Protein AF-0000000073699217 (afdb_homodimer)

Secondary structure (DSSP, 8-state):
----GGGGHHHHHHTT---------EEEEEEETT--EEE--B--S-S-EEEEEEEETT-SSEEEEEETTEE-GGGB-GGGTTTEEESSTT-GGGB--EEEPS--GGG-EEEEEEEEETTS-SS-EEEEEEEEEEE-S--------TT----------------------/----GGGGSHHHHHTTS--------EEEEEEETT--EEE--B--S-S-EEEEEEEETT-SSEEEEEETTEE-GGGB-GGGTTTEEESSTT-GGGB--EEEPS--GGG-EEEEEEEEETTS-SS-EEEEEEEEEEE-S--------------------------------

Radius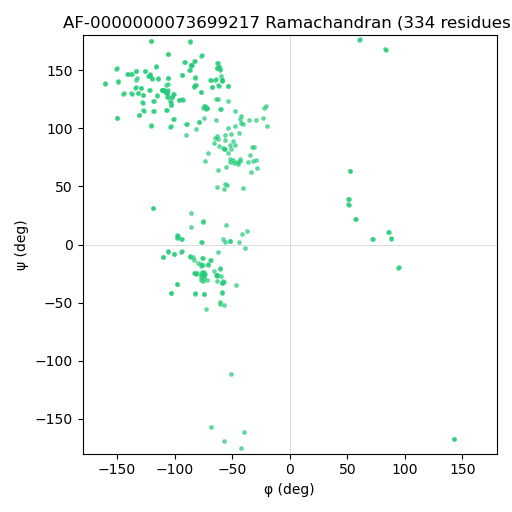 of gyration: 31.04 Å; Cα contacts (8 Å, |Δi|>4): 566; chains: 2; bounding box: 44×104×85 Å

InterPro domains:
  IPR003598 Immunoglobulin subtype 2 [SM00408] (32-120)
  IPR003599 Immunoglobulin domain subtype [SM00409] (26-135)
  IPR007110 Immunoglobulin-like domain [PS50835] (20-128)
  IPR013106 Immunoglobulin V-set domain [PF07686] (27-122)
  IPR013783 Immunoglobulin-like fold [G3DSA:2.60.40.10] (17-138)
  IPR036179 Immunoglobulin-like domain superfamily [SSF48726] (26-117)
  IPR050504 BTN/MOG-like [PTHR24100] (10-120)

pLDDT: mean 76.4, std 26.93, range [23.5, 98.75]

Foldseek 3Di:
DDDPPPPVPVVVVVVVDDPVPVPQPEAEDEEEAQAKDKAWFADQPDAAWAKKFKDFPVDPATLWIDHPRDTDPVRHDPVNVVQKDAPDPRCPNVTRMMMGGRDDQVNFGKMWMWTDGPPDDDDTDTGHIYGYHYDYPPPPPPPPPPPDDDDPPPPDDDPPDDPPPPPDD/DDDPPPPVPVVVVVVVDDPPPPPQPEAEDEEEAQAKDKAWFADQPDAAWAKKFKDFPVDPATLWIDHPRDTDPVRHDPVNVVQKDAPDPRCPNVTRMMMGGRDDQVNFGKMWMWTDGPPDDDDTDTGHIYGYHYDYPPPPPPPPPPPPPPPPPDDDDPPPDPPPPPPDD

Solvent-accessible surface area (backbone atoms only — not comparable to full-atom values): 20631 Å² total; per-residue (Å²): 137,84,84,78,68,70,67,68,60,62,63,62,60,59,69,67,55,83,72,69,65,77,70,66,56,70,44,80,45,76,42,47,47,63,39,66,45,73,50,75,34,72,48,79,84,57,69,50,81,47,32,38,38,34,34,35,79,92,46,90,46,26,58,38,41,35,46,86,92,37,73,43,68,89,52,30,34,76,90,34,65,92,32,54,48,57,74,39,87,78,35,62,88,31,31,64,20,35,32,39,48,56,35,46,75,84,65,44,43,45,35,37,34,30,43,28,31,69,81,52,69,88,58,52,41,80,63,24,37,38,35,39,44,59,41,72,70,73,68,57,74,71,76,72,69,78,69,81,88,75,84,70,78,71,75,69,80,86,78,83,80,80,84,78,81,77,79,82,127,139,82,83,77,70,71,69,69,61,64,64,63,63,62,75,68,56,82,75,72,66,78,72,66,56,70,43,78,44,77,43,48,48,63,37,66,47,74,51,74,34,71,48,78,84,55,68,49,82,46,32,38,39,34,35,36,78,94,46,91,46,28,57,38,39,34,45,86,91,37,73,42,71,89,53,28,33,74,91,33,66,92,32,54,47,56,73,39,86,80,36,62,88,30,31,64,20,35,32,40,49,55,34,44,74,84,64,42,44,46,35,37,35,30,42,27,30,69,81,52,71,88,57,52,41,80,63,25,37,36,35,40,43,59,41,74,71,73,70,57,76,70,76,74,70,75,76,65,84,67,82,68,84,72,77,83,77,82,73,80,78,78,82,78,82,77,78,82,124

Structure (mmCIF, N/CA/C/O backbone):
data_AF-0000000073699217-model_v1
#
loop_
_entity.id
_entity.type
_entity.pdbx_description
1 polymer 'V-set domain containing T-cell activation inhibitor 1 B7-like protein 4'
#
loop_
_atom_site.group_PDB
_atom_site.id
_atom_site.type_symbol
_atom_site.label_atom_id
_atom_site.label_alt_id
_atom_site.label_comp_id
_atom_site.label_asym_id
_atom_site.label_entity_id
_atom_site.label_seq_id
_atom_site.pdbx_PDB_ins_code
_atom_site.Cartn_x
_atom_site.Cartn_y
_atom_site.Cartn_z
_atom_site.occupancy
_atom_site.B_iso_or_equiv
_atom_site.auth_seq_id
_atom_site.auth_comp_id
_atom_site.auth_asym_id
_atom_site.auth_atom_id
_atom_site.pdbx_PDB_model_num
ATOM 1 N N . MET A 1 1 ? 11.078 -21.375 60.688 1 30.2 1 MET A N 1
ATOM 2 C CA . MET A 1 1 ? 10.172 -20.406 60.062 1 30.2 1 MET A CA 1
ATOM 3 C C . MET A 1 1 ? 10.82 -19.781 58.844 1 30.2 1 MET A C 1
ATOM 5 O O . MET A 1 1 ? 10.93 -18.562 58.75 1 30.2 1 MET A O 1
ATOM 9 N N . MET A 1 2 ? 11.719 -20.578 58.156 1 38.19 2 MET A N 1
ATOM 10 C CA . MET A 1 2 ? 12.547 -20.172 57.031 1 38.19 2 MET A CA 1
ATOM 11 C C . MET A 1 2 ? 11.68 -19.734 55.844 1 38.19 2 MET A 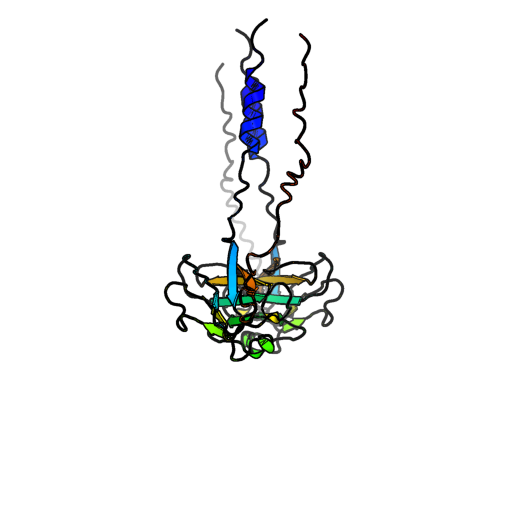C 1
ATOM 13 O O . MET A 1 2 ? 10.516 -20.125 55.75 1 38.19 2 MET A O 1
ATOM 17 N N . SER A 1 3 ? 12.281 -18.766 54.938 1 40.34 3 SER A N 1
ATOM 18 C CA . SER A 1 3 ? 12.102 -17.719 53.938 1 40.34 3 SER A CA 1
ATOM 19 C C . SER A 1 3 ? 11.656 -18.297 52.594 1 40.34 3 SER A C 1
ATOM 21 O O . SER A 1 3 ? 12.391 -19.047 51.969 1 40.34 3 SER A O 1
ATOM 23 N N . SER A 1 4 ? 10.414 -18.75 52.5 1 48.94 4 SER A N 1
ATOM 24 C CA . SER A 1 4 ? 9.719 -19.125 51.25 1 48.94 4 SER A CA 1
ATOM 25 C C . SER A 1 4 ? 9.703 -17.984 50.25 1 48.94 4 SER A C 1
ATOM 27 O O . SER A 1 4 ? 8.984 -18.031 49.25 1 48.94 4 SER A O 1
ATOM 29 N N . SER A 1 5 ? 10.359 -16.797 50.625 1 47.09 5 SER A N 1
ATOM 30 C CA . SER A 1 5 ? 10.031 -15.586 49.875 1 47.09 5 SER A CA 1
ATOM 31 C C . SER A 1 5 ? 10.719 -15.594 48.5 1 47.09 5 SER A C 1
ATOM 33 O O . SER A 1 5 ? 10.641 -14.617 47.75 1 47.09 5 SER A O 1
ATOM 35 N N . LYS A 1 6 ? 11.461 -16.672 48.156 1 47 6 LYS A N 1
ATOM 36 C CA . LYS A 1 6 ? 12.328 -16.375 47 1 47 6 LYS A CA 1
ATOM 37 C C . LYS A 1 6 ? 11.57 -16.484 45.688 1 47 6 LYS A C 1
ATOM 39 O O . LYS A 1 6 ? 12.055 -16.047 44.656 1 47 6 LYS A O 1
ATOM 44 N N . TRP A 1 7 ? 10.477 -17.297 45.625 1 48.72 7 TRP A N 1
ATOM 45 C CA . TRP A 1 7 ? 9.953 -17.641 44.312 1 48.72 7 TRP A CA 1
ATOM 46 C C . TRP A 1 7 ? 9.039 -16.547 43.781 1 48.72 7 TRP A C 1
ATOM 48 O O . TRP A 1 7 ? 8.617 -16.594 42.625 1 48.72 7 TRP A O 1
ATOM 58 N N . THR A 1 8 ? 8.617 -15.586 44.688 1 52.44 8 THR A N 1
ATOM 59 C CA . THR A 1 8 ? 7.645 -14.625 44.188 1 52.44 8 THR A CA 1
ATOM 60 C C . THR A 1 8 ? 8.328 -13.562 43.312 1 52.44 8 THR A C 1
ATOM 62 O O . THR A 1 8 ? 7.652 -12.789 42.625 1 52.44 8 THR A O 1
ATOM 65 N N . PHE A 1 9 ? 9.656 -13.398 43.375 1 54.94 9 PHE A N 1
ATOM 66 C CA . PHE A 1 9 ? 10.281 -12.258 42.719 1 54.94 9 PHE A CA 1
ATOM 67 C C . PHE A 1 9 ? 10.484 -12.531 41.25 1 54.94 9 PHE A C 1
ATOM 69 O O . PHE A 1 9 ? 10.547 -11.602 40.438 1 54.94 9 PHE A O 1
ATOM 76 N N . CYS A 1 10 ? 10.57 -13.828 40.812 1 51.69 10 CYS A N 1
ATOM 77 C CA . CYS A 1 10 ? 10.953 -14.125 39.438 1 51.69 10 CYS A CA 1
ATOM 78 C C . CYS A 1 10 ? 9.797 -13.867 38.469 1 51.69 10 CYS A C 1
ATOM 80 O O . CYS A 1 10 ? 10.016 -13.594 37.312 1 51.69 10 CYS A O 1
ATOM 82 N N . VAL A 1 11 ? 8.539 -13.93 39.031 1 52.19 11 VAL A N 1
ATOM 83 C CA . VAL A 1 11 ? 7.422 -13.812 38.125 1 52.19 11 VAL A CA 1
ATOM 84 C C . VAL A 1 11 ? 7.238 -12.352 37.719 1 52.19 11 VAL A C 1
ATOM 86 O O . VAL A 1 11 ? 6.762 -12.062 36.594 1 52.19 11 VAL A O 1
ATOM 89 N N . CYS A 1 12 ? 7.664 -11.406 38.625 1 53.75 12 CYS A N 1
ATOM 90 C CA . CYS A 1 12 ? 7.438 -10 38.312 1 53.75 12 CYS A CA 1
ATOM 91 C C . CYS A 1 12 ? 8.359 -9.555 37.188 1 53.75 12 CYS A C 1
ATOM 93 O O . CYS A 1 12 ? 8.023 -8.641 36.406 1 53.75 12 CYS A O 1
ATOM 95 N N . LEU A 1 13 ? 9.547 -10.188 37.125 1 52.53 13 LEU A N 1
ATOM 96 C CA . LEU A 1 13 ? 10.516 -9.719 36.125 1 52.53 13 LEU A CA 1
ATOM 97 C C . LEU A 1 13 ? 10.117 -10.164 34.75 1 52.53 13 LEU A C 1
ATOM 99 O O . LEU A 1 13 ? 10.406 -9.477 33.75 1 52.53 13 LEU A O 1
ATOM 103 N N . LEU A 1 14 ? 9.383 -11.242 34.656 1 50.56 14 LEU A N 1
ATOM 104 C CA . LEU A 1 14 ? 9.133 -11.75 33.312 1 50.56 14 LEU A CA 1
ATOM 105 C C . LEU A 1 14 ? 8.094 -10.891 32.594 1 50.56 14 LEU A C 1
ATOM 107 O O . LEU A 1 14 ? 8.117 -10.789 31.375 1 50.56 14 LEU A O 1
ATOM 111 N N . THR A 1 15 ? 7.141 -10.32 33.375 1 52.06 15 THR A N 1
ATOM 112 C CA . THR A 1 15 ? 6.102 -9.578 32.656 1 52.06 15 THR A CA 1
ATOM 113 C C . THR A 1 15 ? 6.629 -8.242 32.156 1 52.06 15 THR A C 1
ATOM 115 O O . THR A 1 15 ? 5.887 -7.453 31.578 1 52.06 15 THR A O 1
ATOM 118 N N . CYS A 1 16 ? 7.801 -7.84 32.781 1 51.66 16 CYS A N 1
ATOM 119 C CA . CYS A 1 16 ? 8.25 -6.559 32.25 1 51.66 16 CYS A CA 1
ATOM 120 C C . CYS A 1 16 ? 8.578 -6.664 30.781 1 51.66 16 CYS A C 1
ATOM 122 O O . CYS A 1 16 ? 9.156 -5.742 30.203 1 51.66 16 CYS A O 1
ATOM 124 N N . LEU A 1 17 ? 8.531 -7.902 30.312 1 43.91 17 LEU A N 1
ATOM 125 C CA . LEU A 1 17 ? 8.945 -8.109 28.922 1 43.91 17 LEU A CA 1
ATOM 126 C C . LEU A 1 17 ? 8.445 -6.977 28.031 1 43.91 17 LEU A C 1
ATOM 128 O O . LEU A 1 17 ? 7.531 -6.238 28.422 1 43.91 17 LEU A O 1
ATOM 132 N N . LEU A 1 18 ? 8.406 -7.234 26.578 1 43.78 18 LEU A N 1
ATOM 133 C CA . LEU A 1 18 ? 8.75 -6.695 25.266 1 43.78 18 LEU A CA 1
ATOM 134 C C . LEU A 1 18 ? 7.641 -5.781 24.75 1 43.78 18 LEU A C 1
ATOM 136 O O . LEU A 1 18 ? 6.723 -6.238 24.062 1 43.78 18 LEU A O 1
ATOM 140 N N . ASN A 1 19 ? 6.934 -5.223 25.656 1 44.69 19 ASN A N 1
ATOM 141 C CA . ASN A 1 19 ? 6.227 -4.203 24.891 1 44.69 19 ASN A CA 1
ATOM 142 C C . ASN A 1 19 ? 7.191 -3.307 24.125 1 44.69 19 ASN A C 1
ATOM 144 O O . ASN A 1 19 ? 7.645 -2.285 24.641 1 44.69 19 ASN A O 1
ATOM 148 N N . TRP A 1 20 ? 8.125 -3.84 23.359 1 43.94 20 TRP A N 1
ATOM 149 C CA . TRP A 1 20 ? 8.75 -2.945 22.391 1 43.94 20 TRP A CA 1
ATOM 150 C C . TRP A 1 20 ? 7.699 -2.098 21.672 1 43.94 20 TRP A C 1
ATOM 152 O O . TRP A 1 20 ? 7.016 -2.574 20.766 1 43.94 20 TRP A O 1
ATOM 162 N N . SER A 1 21 ? 7.105 -1.236 22.312 1 44.12 21 SER A N 1
ATOM 163 C CA . SER A 1 21 ? 6.43 -0.171 21.578 1 44.12 21 SER A CA 1
ATOM 164 C C . SER A 1 21 ? 7.352 0.449 20.531 1 44.12 21 SER A C 1
ATOM 166 O O . SER A 1 21 ? 8.344 1.089 20.875 1 44.12 21 SER A O 1
ATOM 168 N N . VAL A 1 22 ? 7.695 -0.18 19.406 1 47.12 22 VAL A N 1
ATOM 169 C CA . VAL A 1 22 ? 8.242 0.628 18.328 1 47.12 22 VAL A CA 1
ATOM 170 C C . VAL A 1 22 ? 7.637 2.029 18.375 1 47.12 22 VAL A C 1
ATOM 172 O O . VAL A 1 22 ? 6.418 2.186 18.266 1 47.12 22 VAL A O 1
ATOM 175 N N . SER A 1 23 ? 8.133 2.875 19.125 1 48.97 23 SER A N 1
ATOM 176 C CA . SER A 1 23 ? 7.812 4.293 19.25 1 48.97 23 SER A CA 1
ATOM 177 C C . SER A 1 23 ? 7.637 4.934 17.875 1 48.97 23 SER A C 1
ATOM 179 O O . SER A 1 23 ? 8.586 5.008 17.094 1 48.97 23 SER A O 1
ATOM 181 N N . GLU A 1 24 ? 6.547 4.598 17.219 1 60.06 24 GLU A N 1
ATOM 182 C CA . GLU A 1 24 ? 6.215 5.52 16.141 1 60.06 24 GLU A CA 1
ATOM 183 C C . GLU A 1 24 ? 6.449 6.969 16.562 1 60.06 24 GLU A C 1
ATOM 185 O O . GLU A 1 24 ? 6.023 7.383 17.641 1 60.06 24 GLU A O 1
ATOM 190 N N . ASP A 1 25 ? 7.582 7.617 16.078 1 72.94 25 ASP A N 1
ATOM 191 C CA . ASP A 1 25 ? 7.871 9.016 16.375 1 72.94 25 ASP A CA 1
ATOM 192 C C . ASP A 1 25 ? 6.66 9.906 16.078 1 72.94 25 ASP A C 1
ATOM 194 O O . ASP A 1 25 ? 6.324 10.125 14.914 1 72.94 25 ASP A O 1
ATOM 198 N N . HIS A 1 26 ? 5.758 10 16.922 1 87.88 26 HIS A N 1
ATOM 199 C CA . HIS A 1 26 ? 4.633 10.914 16.766 1 87.88 26 HIS A CA 1
ATOM 200 C C . HIS A 1 26 ? 5.07 12.367 16.969 1 87.88 26 HIS A C 1
ATOM 202 O O . HIS A 1 26 ? 5.707 12.695 17.969 1 87.88 26 HIS A O 1
ATOM 208 N N . GLN A 1 27 ? 4.953 13.164 15.93 1 93.75 27 GLN A N 1
ATOM 209 C CA . GLN A 1 27 ? 5.293 14.586 15.953 1 93.75 27 GLN A CA 1
ATOM 210 C C . GLN A 1 27 ? 4.039 15.453 15.961 1 93.75 27 GLN A C 1
ATOM 212 O O . GLN A 1 27 ? 3.035 15.109 15.328 1 93.75 27 GLN A O 1
ATOM 217 N N . GLN A 1 28 ? 4.062 16.484 16.766 1 96.62 28 GLN A N 1
ATOM 218 C CA . GLN A 1 28 ? 3.023 17.516 16.766 1 96.62 28 GLN A CA 1
ATOM 219 C C . GLN A 1 28 ? 3.568 18.844 16.234 1 96.62 28 GLN A C 1
ATOM 221 O O . GLN A 1 28 ? 4.625 19.297 16.672 1 96.62 28 GLN A O 1
ATOM 226 N N . ILE A 1 29 ? 2.797 19.422 15.336 1 97.75 29 ILE A N 1
ATOM 227 C CA . ILE A 1 29 ? 3.211 20.688 14.758 1 97.75 29 ILE A CA 1
ATOM 228 C C . ILE A 1 29 ? 2.049 21.688 14.789 1 97.75 29 ILE A C 1
ATOM 230 O O . ILE A 1 29 ? 0.912 21.328 14.469 1 97.75 29 ILE A O 1
ATOM 234 N N . THR A 1 30 ? 2.234 22.781 15.227 1 97.56 30 THR A N 1
ATOM 235 C CA . THR A 1 30 ? 1.283 23.891 15.133 1 97.56 30 THR A CA 1
ATOM 236 C C . THR A 1 30 ? 1.674 24.844 14.008 1 97.56 30 THR A C 1
ATOM 238 O O . THR A 1 30 ? 2.818 25.297 13.938 1 97.56 30 THR A O 1
ATOM 241 N N . VAL A 1 31 ? 0.721 25.172 13.141 1 97.56 31 VAL A N 1
ATOM 242 C CA . VAL A 1 31 ? 1.01 25.984 11.961 1 97.56 31 VAL A CA 1
ATOM 243 C C . VAL A 1 31 ? -0.042 27.078 11.82 1 97.56 31 VAL A C 1
ATOM 245 O O . VAL A 1 31 ? -1.224 26.859 12.102 1 97.56 31 VAL A O 1
ATOM 248 N N . LYS A 1 32 ? 0.405 28.234 11.414 1 97.12 32 LYS A N 1
ATOM 249 C CA . LYS A 1 32 ? -0.512 29.328 11.148 1 97.12 32 LYS A CA 1
ATOM 250 C C . LYS A 1 32 ? -1.132 29.219 9.766 1 97.12 32 LYS A C 1
ATOM 252 O O . LYS A 1 32 ? -0.454 28.844 8.805 1 97.12 32 LYS A O 1
ATOM 257 N N . THR A 1 33 ? -2.391 29.609 9.695 1 97.44 33 THR A N 1
ATOM 258 C CA . THR A 1 33 ? -3.057 29.641 8.398 1 97.44 33 THR A CA 1
ATOM 259 C C . THR A 1 33 ? -2.246 30.453 7.395 1 97.44 33 THR A C 1
ATOM 261 O O . THR A 1 33 ? -1.729 31.516 7.723 1 97.44 33 THR A O 1
ATOM 264 N N . GLY A 1 34 ? -2.152 29.891 6.176 1 97.19 34 GLY A N 1
ATOM 265 C CA . GLY A 1 34 ? -1.444 30.609 5.121 1 97.19 34 GLY A CA 1
ATOM 266 C C . GLY A 1 34 ? 0.013 30.203 5.008 1 97.19 34 GLY A C 1
ATOM 267 O O . GLY A 1 34 ? 0.654 30.453 3.984 1 97.19 34 GLY A O 1
ATOM 268 N N . ASP A 1 35 ? 0.585 29.609 6.039 1 97.88 35 ASP A N 1
ATOM 269 C CA . ASP A 1 35 ? 1.986 29.188 6.031 1 97.88 35 ASP A CA 1
ATOM 270 C C . ASP A 1 35 ? 2.164 27.844 5.332 1 97.88 35 ASP A C 1
ATOM 272 O O . ASP A 1 35 ? 1.202 27.094 5.172 1 97.88 35 ASP A O 1
ATOM 276 N N . ASP A 1 36 ? 3.381 27.609 4.875 1 98.56 36 ASP A N 1
ATOM 277 C CA . ASP A 1 36 ? 3.789 26.266 4.453 1 98.56 36 ASP A CA 1
ATOM 278 C C . ASP A 1 36 ? 4.289 25.453 5.641 1 98.56 36 ASP A C 1
ATOM 280 O O . ASP A 1 36 ? 4.766 26 6.633 1 98.56 36 ASP A O 1
ATOM 284 N N . VAL A 1 37 ? 4.18 24.188 5.516 1 98.56 37 VAL A N 1
ATOM 285 C CA . VAL A 1 37 ? 4.719 23.344 6.578 1 98.56 37 VAL A CA 1
ATOM 286 C C . VAL A 1 37 ? 5.375 22.109 5.969 1 98.56 37 VAL A C 1
ATOM 288 O O . VAL A 1 37 ? 4.918 21.594 4.945 1 98.56 37 VAL A O 1
ATOM 291 N N . THR A 1 38 ? 6.426 21.641 6.613 1 98.69 38 THR A N 1
ATOM 292 C CA . THR A 1 38 ? 7.102 20.422 6.203 1 98.69 38 THR A CA 1
ATOM 293 C C . THR A 1 38 ? 6.742 19.266 7.133 1 98.69 38 THR A C 1
ATOM 295 O O . THR A 1 38 ? 6.918 19.359 8.344 1 98.69 38 THR A O 1
ATOM 298 N N . LEU A 1 39 ? 6.227 18.219 6.559 1 98.5 39 LEU A N 1
ATOM 299 C CA . LEU A 1 39 ? 6.008 16.969 7.277 1 98.5 39 LEU A CA 1
ATOM 300 C C . LEU A 1 39 ? 7.227 16.062 7.172 1 98.5 39 LEU A C 1
ATOM 302 O O . LEU A 1 39 ? 7.422 15.391 6.148 1 98.5 39 LEU A O 1
ATOM 306 N N . GLN A 1 40 ? 7.926 16.016 8.195 1 98 40 GLN A N 1
ATOM 307 C CA . GLN A 1 40 ? 9.219 15.344 8.164 1 98 40 GLN A CA 1
ATOM 308 C C . GLN A 1 40 ? 9.055 13.828 8.203 1 98 40 GLN A C 1
ATOM 310 O O . GLN A 1 40 ? 8.328 13.297 9.047 1 98 40 GLN A O 1
ATOM 315 N N . CYS A 1 41 ? 9.734 13.172 7.312 1 98.12 41 CYS A N 1
ATOM 316 C CA . CYS A 1 41 ? 9.781 11.719 7.25 1 98.12 41 CYS A CA 1
ATOM 317 C C . CYS A 1 41 ? 11.109 11.242 6.676 1 98.12 41 CYS A C 1
ATOM 319 O O . CYS A 1 41 ? 11.383 11.438 5.492 1 98.12 41 CYS A O 1
ATOM 321 N N . LEU A 1 42 ? 11.914 10.672 7.562 1 97.25 42 LEU A N 1
ATOM 322 C CA . LEU A 1 42 ? 13.227 10.172 7.184 1 97.25 42 LEU A CA 1
ATOM 323 C C . LEU A 1 42 ? 13.328 8.672 7.422 1 97.25 42 LEU A C 1
ATOM 325 O O . LEU A 1 42 ? 13.219 8.203 8.555 1 97.25 42 LEU A O 1
ATOM 329 N N . ASP A 1 43 ? 13.484 7.918 6.336 1 97.06 43 ASP A N 1
ATOM 330 C CA . ASP A 1 43 ? 13.656 6.473 6.441 1 97.06 43 ASP A CA 1
ATOM 331 C C . ASP A 1 43 ? 15.125 6.082 6.293 1 97.06 43 ASP A C 1
ATOM 333 O O . ASP A 1 43 ? 15.617 5.922 5.176 1 97.06 43 ASP A O 1
ATOM 337 N N . HIS A 1 44 ? 15.695 5.699 7.371 1 94.06 44 HIS A N 1
ATOM 338 C CA . HIS A 1 44 ? 17.141 5.473 7.406 1 94.06 44 HIS A CA 1
ATOM 339 C C . HIS A 1 44 ? 17.469 4.012 7.133 1 94.06 44 HIS A C 1
ATOM 341 O O . HIS A 1 44 ? 18.625 3.6 7.281 1 94.06 44 HIS A O 1
ATOM 347 N N . ARG A 1 45 ? 16.547 3.131 6.816 1 94.44 45 ARG A N 1
ATOM 348 C CA . ARG A 1 45 ? 16.75 1.694 6.652 1 94.44 45 ARG A CA 1
ATOM 349 C C . ARG A 1 45 ? 17.453 1.387 5.332 1 94.44 45 ARG A C 1
ATOM 351 O O . ARG A 1 45 ? 17.516 0.228 4.918 1 94.44 45 ARG A O 1
ATOM 358 N N . GLY A 1 46 ? 18.125 2.348 4.695 1 92.62 46 GLY A N 1
ATOM 359 C CA . GLY A 1 46 ? 18.812 2.098 3.439 1 92.62 46 GLY A CA 1
ATOM 360 C C . GLY A 1 46 ? 17.891 1.65 2.326 1 92.62 46 GLY A C 1
ATOM 361 O O . GLY A 1 46 ? 16.672 1.555 2.521 1 92.62 46 GLY A O 1
ATOM 362 N N . GLY A 1 47 ? 18.5 1.454 1.019 1 94.44 47 GLY A N 1
ATOM 363 C CA . GLY A 1 47 ? 17.703 1.018 -0.122 1 94.44 47 GLY A CA 1
ATOM 364 C C . GLY A 1 47 ? 16.969 2.152 -0.807 1 94.44 47 GLY A C 1
ATOM 365 O O . GLY A 1 47 ? 16.828 3.24 -0.242 1 94.44 47 GLY A O 1
ATOM 366 N N . ASP A 1 48 ? 16.453 1.828 -1.964 1 94.06 48 ASP A N 1
ATOM 367 C CA . ASP A 1 48 ? 15.68 2.803 -2.73 1 94.06 48 ASP A CA 1
ATOM 368 C C . ASP A 1 48 ? 14.211 2.789 -2.318 1 94.06 48 ASP A C 1
ATOM 370 O O . ASP A 1 48 ? 13.688 1.753 -1.904 1 94.06 48 ASP A O 1
ATOM 374 N N . ILE A 1 49 ? 13.648 3.938 -2.467 1 95.81 49 ILE A N 1
ATOM 375 C CA . ILE A 1 49 ? 12.219 4.023 -2.193 1 95.81 49 ILE A CA 1
ATOM 376 C C . ILE A 1 49 ? 11.43 3.367 -3.328 1 95.81 49 ILE A 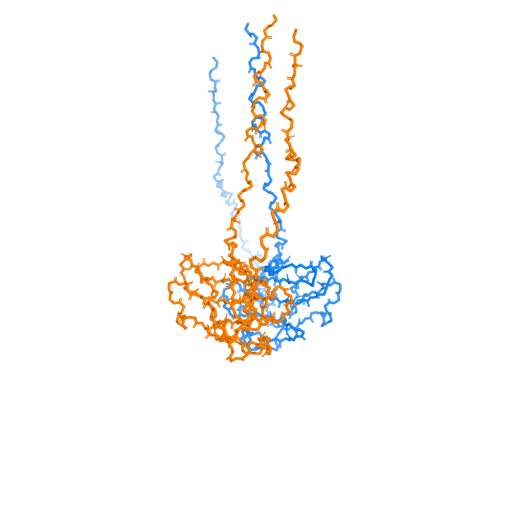C 1
ATOM 378 O O . ILE A 1 49 ? 11.523 3.791 -4.48 1 95.81 49 ILE A O 1
ATOM 382 N N . LYS A 1 50 ? 10.695 2.369 -3.018 1 93.06 50 LYS A N 1
ATOM 383 C CA . LYS A 1 50 ? 9.859 1.701 -4.012 1 93.06 50 LYS A CA 1
ATOM 384 C C . LYS A 1 50 ? 8.414 2.197 -3.939 1 93.06 50 LYS A C 1
ATOM 386 O O . LYS A 1 50 ? 7.723 2.264 -4.957 1 93.06 50 LYS A O 1
ATOM 391 N N . LEU A 1 51 ? 8.039 2.494 -2.715 1 94.88 51 LEU A N 1
ATOM 392 C CA . LEU A 1 51 ? 6.688 3 -2.473 1 94.88 51 LEU A CA 1
ATOM 393 C C . LEU A 1 51 ? 6.691 4.035 -1.354 1 94.88 51 LEU A C 1
ATOM 395 O O . LEU A 1 51 ? 7.34 3.842 -0.324 1 94.88 51 LEU A O 1
ATOM 399 N N . LEU A 1 52 ? 6.102 5.133 -1.626 1 97.19 52 LEU A N 1
ATOM 400 C CA . LEU A 1 52 ? 5.867 6.188 -0.644 1 97.19 52 LEU A CA 1
ATOM 401 C C . LEU A 1 52 ? 4.398 6.598 -0.622 1 97.19 52 LEU A C 1
ATOM 403 O O . LEU A 1 52 ? 3.832 6.953 -1.658 1 97.19 52 LEU A O 1
ATOM 407 N N . GLU A 1 53 ? 3.77 6.469 0.553 1 96.69 53 GLU A N 1
ATOM 408 C CA . GLU A 1 53 ? 2.395 6.93 0.729 1 96.69 53 GLU A CA 1
ATOM 409 C C . GLU A 1 53 ? 2.277 7.875 1.922 1 96.69 53 GLU A C 1
ATOM 411 O O . GLU A 1 53 ? 2.584 7.492 3.055 1 96.69 53 GLU A O 1
ATOM 416 N N . TRP A 1 54 ? 1.948 9.094 1.619 1 97.94 54 TRP A N 1
ATOM 417 C CA . TRP A 1 54 ? 1.475 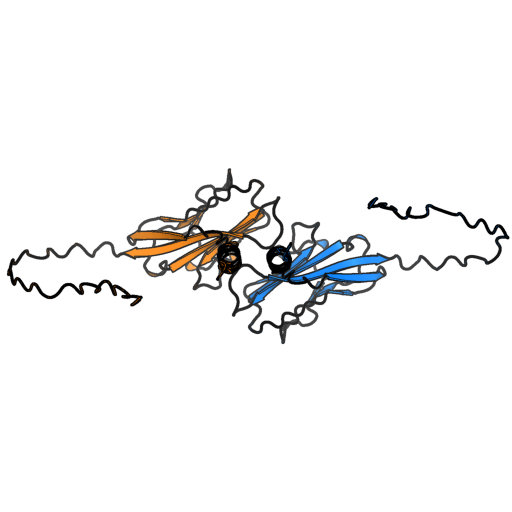10 2.66 1 97.94 54 TRP A CA 1
ATOM 418 C C . TRP A 1 54 ? -0.047 9.969 2.756 1 97.94 54 TRP A C 1
ATOM 420 O O . TRP A 1 54 ? -0.74 10.172 1.755 1 97.94 54 TRP A O 1
ATOM 430 N N . MET A 1 55 ? -0.555 9.68 3.982 1 97 55 MET A N 1
ATOM 431 C CA . MET A 1 55 ? -1.995 9.578 4.191 1 97 55 MET A CA 1
ATOM 432 C C . MET A 1 55 ? -2.449 10.5 5.316 1 97 55 MET A C 1
ATOM 434 O O . MET A 1 55 ? -1.67 10.82 6.219 1 97 55 MET A O 1
ATOM 438 N N . LYS A 1 56 ? -3.66 10.945 5.148 1 97.25 56 LYS A N 1
ATOM 439 C CA . LYS A 1 56 ? -4.352 11.633 6.238 1 97.25 56 LYS A CA 1
ATOM 440 C C . LYS A 1 56 ? -5.441 10.75 6.836 1 97.25 56 LYS A C 1
ATOM 442 O O . LYS A 1 56 ? -6.234 10.148 6.105 1 97.25 56 LYS A O 1
ATOM 447 N N . GLN A 1 57 ? -5.508 10.578 8.102 1 93.62 57 GLN A N 1
ATOM 448 C CA . GLN A 1 57 ? -6.332 9.602 8.805 1 93.62 57 GLN A CA 1
ATOM 449 C C . GLN A 1 57 ? -7.809 9.781 8.461 1 93.62 57 GLN A C 1
ATOM 451 O O . GLN A 1 57 ? -8.555 8.805 8.367 1 93.62 57 GLN A O 1
ATOM 456 N N . ASP A 1 58 ? -8.281 10.953 8.195 1 91 58 ASP A N 1
ATOM 457 C CA . ASP A 1 58 ? -9.711 11.188 8.008 1 91 58 ASP A CA 1
ATOM 458 C C . ASP A 1 58 ? -10.078 11.195 6.527 1 91 58 ASP A C 1
ATOM 460 O O . ASP A 1 58 ? -11.211 11.492 6.164 1 91 58 ASP A O 1
ATOM 464 N N . LEU A 1 59 ? -9.102 10.836 5.715 1 92.19 59 LEU A N 1
ATOM 465 C CA . LEU A 1 59 ? -9.352 10.828 4.277 1 92.19 59 LEU A CA 1
ATOM 466 C C . LEU A 1 59 ? -9.117 9.438 3.699 1 92.19 59 LEU A C 1
ATOM 468 O O . LEU A 1 59 ? -8.188 8.734 4.113 1 92.19 59 LEU A O 1
ATOM 472 N N . GLU A 1 60 ? -9.859 9.078 2.709 1 85.56 60 GLU A N 1
ATOM 473 C CA . GLU A 1 60 ? -9.688 7.809 2.006 1 85.56 60 GLU A CA 1
ATOM 474 C C . GLU A 1 60 ? -8.586 7.902 0.96 1 85.56 60 GLU A C 1
ATOM 476 O O . GLU A 1 60 ? -7.758 6.996 0.837 1 85.56 60 GLU A O 1
ATOM 481 N N . GLU A 1 61 ? -8.602 9.047 0.222 1 89.81 61 GLU A N 1
ATOM 482 C CA . GLU A 1 61 ? -7.57 9.273 -0.786 1 89.81 61 GLU A CA 1
ATOM 483 C C . GLU A 1 61 ? -6.254 9.688 -0.142 1 89.81 61 GLU A C 1
ATOM 485 O O . GLU A 1 61 ? -6.23 10.117 1.014 1 89.81 61 GLU A O 1
ATOM 490 N N . ASP A 1 62 ? -5.234 9.57 -0.891 1 94.75 62 ASP A N 1
ATOM 491 C CA . ASP A 1 62 ? -3.896 9.828 -0.363 1 94.75 62 ASP A CA 1
ATOM 492 C C . ASP A 1 62 ? -3.559 11.32 -0.444 1 94.75 62 ASP A C 1
ATOM 494 O O . ASP A 1 62 ? -4.129 12.047 -1.258 1 94.75 62 ASP A O 1
ATOM 498 N N . VAL A 1 63 ? -2.701 11.727 0.409 1 97.5 63 VAL A N 1
ATOM 499 C CA . VAL A 1 63 ? -2.096 13.055 0.342 1 97.5 63 VAL A CA 1
ATOM 500 C C . VAL A 1 63 ? -1.066 13.094 -0.786 1 97.5 63 VAL A C 1
ATOM 502 O O . VAL A 1 63 ? -1.047 14.039 -1.582 1 97.5 63 VAL A O 1
ATOM 505 N N . PHE A 1 64 ? -0.305 12.07 -0.878 1 96.75 64 PHE A N 1
ATOM 506 C CA . PHE A 1 64 ? 0.754 11.922 -1.869 1 96.75 64 PHE A CA 1
ATOM 507 C C . PHE A 1 64 ? 1.145 10.461 -2.025 1 96.75 64 PHE A C 1
ATOM 509 O O . PHE A 1 64 ? 1.235 9.727 -1.037 1 96.75 64 PHE A O 1
ATOM 516 N N . VAL A 1 65 ? 1.352 10.031 -3.252 1 95.31 65 VAL A N 1
ATOM 517 C CA . VAL A 1 65 ? 1.761 8.648 -3.49 1 95.31 65 VAL A CA 1
ATOM 518 C C . VAL A 1 65 ? 2.861 8.609 -4.547 1 95.31 65 VAL A C 1
ATOM 520 O O . VAL A 1 65 ? 2.775 9.297 -5.566 1 95.31 65 VAL A O 1
ATOM 523 N N . PHE A 1 66 ? 3.908 7.934 -4.25 1 94.81 66 PHE A N 1
ATOM 524 C CA . PHE A 1 66 ? 4.969 7.566 -5.184 1 94.81 66 PHE A CA 1
ATOM 525 C C . PHE A 1 66 ? 5.074 6.055 -5.312 1 94.81 66 PHE A C 1
ATOM 527 O O . PHE A 1 66 ? 5.238 5.352 -4.312 1 94.81 66 PHE A O 1
ATOM 534 N N . ARG A 1 67 ? 4.957 5.559 -6.531 1 89.44 67 ARG A N 1
ATOM 535 C CA . ARG A 1 67 ? 5.004 4.121 -6.781 1 89.44 67 ARG A CA 1
ATOM 536 C C . ARG A 1 67 ? 5.586 3.822 -8.156 1 89.44 67 ARG A C 1
ATOM 538 O O . ARG A 1 67 ? 5.281 4.516 -9.133 1 89.44 67 ARG A O 1
ATOM 545 N N . HIS A 1 68 ? 6.402 2.787 -8.211 1 80.5 68 HIS A N 1
ATOM 546 C CA . HIS A 1 68 ? 7.031 2.342 -9.453 1 80.5 68 HIS A CA 1
ATOM 547 C C . HIS A 1 68 ? 7.723 3.498 -10.164 1 80.5 68 HIS A C 1
ATOM 549 O O . HIS A 1 68 ? 7.586 3.654 -11.383 1 80.5 68 HIS A O 1
ATOM 555 N N . GLY A 1 69 ? 8.281 4.43 -9.43 1 81.75 69 GLY A N 1
ATOM 556 C CA . GLY A 1 69 ? 9.086 5.496 -10 1 81.75 69 GLY A CA 1
ATOM 557 C C . GLY A 1 69 ? 8.266 6.703 -10.414 1 81.75 69 GLY A C 1
ATOM 558 O O . GLY A 1 69 ? 8.797 7.648 -11.008 1 81.75 69 GLY A O 1
ATOM 559 N N . ASN A 1 70 ? 6.949 6.656 -10.094 1 86.19 70 ASN A N 1
ATOM 560 C CA . ASN A 1 70 ? 6.094 7.758 -10.523 1 86.19 70 ASN A CA 1
ATOM 561 C C . ASN A 1 70 ? 5.184 8.234 -9.391 1 86.19 70 ASN A C 1
ATOM 563 O O . ASN A 1 70 ? 4.828 7.453 -8.508 1 86.19 70 ASN A O 1
ATOM 567 N N . MET A 1 71 ? 4.934 9.539 -9.539 1 84.12 71 MET A N 1
ATOM 568 C CA . MET A 1 71 ? 3.916 10.094 -8.648 1 84.12 71 MET A CA 1
ATOM 569 C C . MET A 1 71 ? 2.516 9.852 -9.203 1 84.12 71 MET A C 1
ATOM 571 O O . MET A 1 71 ? 2.295 9.969 -10.414 1 84.12 71 MET A O 1
ATOM 575 N N . SER A 1 72 ? 1.625 9.453 -8.422 1 82.38 72 SER A N 1
ATOM 576 C CA . SER A 1 72 ? 0.266 9.164 -8.867 1 82.38 72 SER A CA 1
ATOM 577 C C . SER A 1 72 ? -0.695 10.281 -8.477 1 82.38 72 SER A C 1
ATOM 579 O O . SER A 1 72 ? -1.261 10.273 -7.383 1 82.38 72 SER A O 1
ATOM 581 N N . LYS A 1 73 ? -1.019 11.094 -9.391 1 81.44 73 LYS A N 1
ATOM 582 C CA . LYS A 1 73 ? -1.944 12.195 -9.133 1 81.44 73 LYS A CA 1
ATOM 583 C C . LYS A 1 73 ? -3.379 11.688 -9.008 1 81.44 73 LYS A C 1
ATOM 585 O O . LYS A 1 73 ? -4.184 12.266 -8.273 1 81.44 73 LYS A O 1
ATOM 590 N N . ASP A 1 74 ? -3.629 10.555 -9.648 1 82.44 74 ASP A N 1
ATOM 591 C CA . ASP A 1 74 ? -4.98 10.008 -9.688 1 82.44 74 ASP A CA 1
ATOM 592 C C . ASP A 1 74 ? -5.398 9.477 -8.32 1 82.44 74 ASP A C 1
ATOM 594 O O . ASP A 1 74 ? -6.59 9.344 -8.031 1 82.44 74 ASP A O 1
ATOM 598 N N . LEU A 1 75 ? -4.477 9.266 -7.488 1 86.56 75 LEU A N 1
ATOM 599 C CA . LEU A 1 75 ? -4.77 8.695 -6.176 1 86.56 75 LEU A CA 1
ATOM 600 C C . LEU A 1 75 ? -4.793 9.773 -5.105 1 86.56 75 LEU A C 1
ATOM 602 O O . LEU A 1 75 ? -5.207 9.523 -3.971 1 86.56 75 LEU A O 1
ATOM 606 N N . GLN A 1 76 ? -4.395 10.93 -5.488 1 92 76 GLN A N 1
ATOM 607 C CA . GLN A 1 76 ? -4.289 12.039 -4.543 1 92 76 GLN A CA 1
ATOM 608 C C . GLN A 1 76 ? -5.645 12.703 -4.316 1 92 76 GLN A C 1
ATOM 610 O O . GLN A 1 76 ? -6.406 12.906 -5.262 1 92 76 GLN A O 1
ATOM 615 N N . HIS A 1 77 ? -5.949 13.008 -3.102 1 94.44 77 HIS A N 1
ATOM 616 C CA . HIS A 1 77 ? -7.133 13.812 -2.814 1 94.44 77 HIS A CA 1
ATOM 617 C C . HIS A 1 77 ? -7.059 15.164 -3.508 1 94.44 77 HIS A C 1
ATOM 619 O O . HIS A 1 77 ? -6.012 15.82 -3.502 1 94.44 77 HIS A O 1
ATOM 625 N N . PRO A 1 78 ? -8.164 15.617 -4 1 95.06 78 PRO A N 1
ATOM 626 C CA . PRO A 1 78 ? -8.164 16.844 -4.805 1 95.06 78 PRO A CA 1
ATOM 627 C C . PRO A 1 78 ? -7.629 18.047 -4.039 1 95.06 78 PRO A C 1
ATOM 629 O O . PRO A 1 78 ? -6.988 18.922 -4.629 1 95.06 78 PRO A O 1
ATOM 632 N N . SER A 1 79 ? -7.824 18.141 -2.775 1 95.88 79 SER A N 1
ATOM 633 C CA . SER A 1 79 ? -7.438 19.312 -1.999 1 95.88 79 SER A CA 1
ATOM 634 C C . SER A 1 79 ? -5.918 19.438 -1.898 1 95.88 79 SER A C 1
ATOM 636 O O . SER A 1 79 ? -5.398 20.469 -1.502 1 95.88 79 SER A O 1
ATOM 638 N N . PHE A 1 80 ? -5.242 18.359 -2.266 1 97.38 80 PHE A N 1
ATOM 639 C CA . PHE A 1 80 ? -3.795 18.391 -2.107 1 97.38 80 PHE A CA 1
ATOM 640 C C . PHE A 1 80 ? -3.105 18.562 -3.455 1 97.38 80 PHE A C 1
ATOM 642 O O . PHE A 1 80 ? -1.885 18.734 -3.518 1 97.38 80 PHE A O 1
ATOM 649 N N . ILE A 1 81 ? -3.834 18.516 -4.504 1 94.94 81 ILE A N 1
ATOM 650 C CA . ILE A 1 81 ? -3.25 18.656 -5.832 1 94.94 81 ILE A CA 1
ATOM 651 C C . ILE A 1 81 ? -2.602 20.031 -5.977 1 94.94 81 ILE A C 1
ATOM 653 O O . ILE A 1 81 ? -3.229 21.047 -5.684 1 94.94 81 ILE A O 1
ATOM 657 N N . ASN A 1 82 ? -1.337 20.094 -6.332 1 94.81 82 ASN A N 1
ATOM 658 C CA . ASN A 1 82 ? -0.526 21.297 -6.551 1 94.81 82 ASN A CA 1
ATOM 659 C C . ASN A 1 82 ? -0.203 22 -5.238 1 94.81 82 ASN A C 1
ATOM 661 O O . ASN A 1 82 ? 0.278 23.125 -5.238 1 94.81 82 ASN A O 1
ATOM 665 N N . ARG A 1 83 ? -0.579 21.422 -4.109 1 97.94 83 ARG A N 1
ATOM 666 C CA . ARG A 1 83 ? -0.308 22.047 -2.824 1 97.94 83 ARG A CA 1
ATOM 667 C C . ARG A 1 83 ? 0.745 21.281 -2.041 1 97.94 83 ARG A C 1
ATOM 669 O O . ARG A 1 83 ? 1.217 21.734 -1 1 97.94 83 ARG A O 1
ATOM 676 N N . VAL A 1 84 ? 1.08 20.047 -2.557 1 97.94 84 VAL A N 1
ATOM 677 C CA . VAL A 1 84 ? 2.094 19.266 -1.855 1 97.94 84 VAL A CA 1
ATOM 678 C C . VAL A 1 84 ? 3.242 18.938 -2.807 1 97.94 84 VAL A C 1
ATOM 680 O O . VAL A 1 84 ? 3.029 18.75 -4.008 1 97.94 84 VAL A O 1
ATOM 683 N N . GLU A 1 85 ? 4.402 18.922 -2.277 1 97.12 85 GLU A N 1
ATOM 684 C CA . GLU A 1 85 ? 5.594 18.516 -3.02 1 97.12 85 GLU A CA 1
ATOM 685 C C . GLU A 1 85 ? 6.633 17.891 -2.094 1 97.12 85 GLU A C 1
ATOM 687 O O . GLU A 1 85 ? 6.688 18.203 -0.905 1 97.12 85 GLU A O 1
ATOM 692 N N . LEU A 1 86 ? 7.43 17.016 -2.613 1 97.81 86 LEU A N 1
ATOM 693 C CA . LEU A 1 86 ? 8.531 16.453 -1.841 1 97.81 86 LEU A CA 1
ATOM 694 C C . LEU A 1 86 ? 9.586 17.516 -1.535 1 97.81 86 LEU A C 1
ATOM 696 O O . LEU A 1 86 ? 9.945 18.312 -2.406 1 97.81 86 LEU A O 1
ATOM 700 N N . LYS A 1 87 ? 10.062 17.562 -0.318 1 98.12 87 LYS A N 1
ATOM 701 C CA . LYS A 1 87 ? 11.172 18.438 0.031 1 98.12 87 LYS A CA 1
ATOM 702 C C . LYS A 1 87 ? 12.406 18.125 -0.803 1 98.12 87 LYS A C 1
ATOM 704 O O . LYS A 1 87 ? 13.125 19.031 -1.227 1 98.12 87 LYS A O 1
ATOM 709 N N . ASP A 1 88 ? 12.633 16.812 -0.98 1 97.06 88 ASP A N 1
ATOM 710 C CA . ASP A 1 88 ? 13.695 16.312 -1.848 1 97.06 88 ASP A CA 1
ATOM 711 C C . ASP A 1 88 ? 13.133 15.438 -2.959 1 97.06 88 ASP A C 1
ATOM 713 O O . ASP A 1 88 ? 12.891 14.242 -2.748 1 97.06 88 ASP A O 1
ATOM 717 N N . PRO A 1 89 ? 13.016 15.953 -4.133 1 94.94 89 PRO A N 1
ATOM 718 C CA . PRO A 1 89 ? 12.422 15.195 -5.23 1 94.94 89 PRO A CA 1
ATOM 719 C C . PRO A 1 89 ? 13.188 13.914 -5.547 1 94.94 89 PRO A C 1
ATOM 721 O O . PRO A 1 89 ? 12.633 12.977 -6.129 1 94.94 89 PRO A O 1
ATOM 724 N N . GLU A 1 90 ? 14.445 13.828 -5.148 1 94.56 90 GLU A N 1
ATOM 725 C CA . GLU A 1 90 ? 15.25 12.648 -5.434 1 94.56 90 GLU A CA 1
ATOM 726 C C . GLU A 1 90 ? 15.203 11.656 -4.27 1 94.56 90 GLU A C 1
ATOM 728 O O . GLU A 1 90 ? 15.719 10.547 -4.375 1 94.56 90 GLU A O 1
ATOM 733 N N . MET A 1 91 ? 14.578 12.055 -3.176 1 96.62 91 MET A N 1
ATOM 734 C CA . MET A 1 91 ? 14.406 11.234 -1.981 1 96.62 91 MET A CA 1
ATOM 735 C C . MET A 1 91 ? 15.742 10.648 -1.528 1 96.62 91 MET A C 1
ATOM 737 O O . MET A 1 91 ? 15.82 9.484 -1.146 1 96.62 91 MET A O 1
ATOM 741 N N . LYS A 1 92 ? 16.734 11.453 -1.632 1 94.69 92 LYS A N 1
ATOM 742 C CA . LYS A 1 92 ? 18.078 11.016 -1.263 1 94.69 92 LYS A CA 1
ATOM 743 C C . LYS A 1 92 ? 18.156 10.711 0.23 1 94.69 92 LYS A C 1
ATOM 745 O O . LYS A 1 92 ? 17.547 11.398 1.046 1 94.69 92 LYS A O 1
ATOM 750 N N . ASP A 1 93 ? 18.891 9.68 0.53 1 93.38 93 ASP A N 1
ATOM 751 C CA . ASP A 1 93 ? 19.188 9.273 1.902 1 93.38 93 ASP A CA 1
ATOM 752 C C . ASP A 1 93 ? 17.906 9.016 2.682 1 93.38 93 ASP A C 1
ATOM 754 O O . ASP A 1 93 ? 17.844 9.25 3.891 1 93.38 93 ASP A O 1
ATOM 758 N N . GLY A 1 94 ? 16.766 8.727 1.951 1 96.44 94 GLY A N 1
ATOM 759 C CA . GLY A 1 94 ? 15.531 8.312 2.586 1 96.44 94 GLY A CA 1
ATOM 760 C C . GLY A 1 94 ? 14.68 9.477 3.043 1 96.44 94 GLY A C 1
ATOM 761 O O . GLY A 1 94 ? 13.766 9.305 3.855 1 96.44 94 GLY A O 1
ATOM 762 N N . ASP A 1 95 ? 15.078 10.727 2.598 1 97.56 95 ASP A N 1
ATOM 763 C CA . ASP A 1 95 ? 14.25 11.875 2.936 1 97.56 95 ASP A CA 1
ATOM 764 C C . ASP A 1 95 ? 13.031 11.961 2.021 1 97.56 95 ASP A C 1
ATOM 766 O O . ASP A 1 95 ? 13.141 12.383 0.868 1 97.56 95 ASP A O 1
ATOM 770 N N . VAL A 1 96 ? 11.922 11.602 2.613 1 98.19 96 VAL A N 1
ATOM 771 C CA . VAL A 1 96 ? 10.68 11.633 1.851 1 98.19 96 VAL A CA 1
ATOM 772 C C . VAL A 1 96 ? 9.695 12.609 2.498 1 98.19 96 VAL A C 1
ATOM 774 O O . VAL A 1 96 ? 8.484 12.406 2.443 1 98.19 96 VAL A O 1
ATOM 777 N N . SER A 1 97 ? 10.234 13.672 3.121 1 98.25 97 SER A N 1
ATOM 778 C CA . SER A 1 97 ? 9.438 14.734 3.73 1 98.25 97 SER A CA 1
ATOM 779 C C . SER A 1 97 ? 8.562 15.438 2.695 1 98.25 97 SER A C 1
ATOM 781 O O . SER A 1 97 ? 8.938 15.539 1.525 1 98.25 97 SER A O 1
ATOM 783 N N . LEU A 1 98 ? 7.488 15.898 3.16 1 98.5 98 LEU A N 1
ATOM 784 C CA . LEU A 1 98 ? 6.508 16.516 2.277 1 98.5 98 LEU A CA 1
ATOM 785 C C . LEU A 1 98 ? 6.234 17.969 2.695 1 98.5 98 LEU A C 1
ATOM 787 O O . LEU A 1 98 ? 6.043 18.25 3.881 1 98.5 98 LEU A O 1
ATOM 791 N N . ILE A 1 99 ? 6.25 18.828 1.747 1 98.75 99 ILE A N 1
ATOM 792 C CA . ILE A 1 99 ? 5.879 20.219 2.004 1 98.75 99 ILE A CA 1
ATOM 793 C C . ILE A 1 99 ? 4.41 20.422 1.65 1 98.75 99 ILE A C 1
ATOM 795 O O . ILE A 1 99 ? 3.986 20.141 0.526 1 98.75 99 ILE A O 1
ATOM 799 N N . LEU A 1 100 ? 3.662 20.891 2.553 1 98.75 100 LEU A N 1
ATOM 800 C CA . LEU A 1 100 ? 2.281 21.312 2.35 1 98.75 100 LEU A CA 1
ATOM 801 C C . LEU A 1 100 ? 2.184 22.828 2.291 1 98.75 100 LEU A C 1
ATOM 803 O O . LEU A 1 100 ? 2.508 23.516 3.264 1 98.75 100 LEU A O 1
ATOM 807 N N . LYS A 1 101 ? 1.716 23.297 1.206 1 98.69 101 LYS A N 1
ATOM 808 C CA . LYS A 1 101 ? 1.703 24.75 0.968 1 98.69 101 LYS A CA 1
ATOM 809 C C . LYS A 1 101 ? 0.374 25.359 1.394 1 98.69 101 LYS A C 1
ATOM 811 O O . LYS A 1 101 ? -0.672 24.719 1.307 1 98.69 101 LYS A O 1
ATOM 816 N N . ASN A 1 102 ? 0.436 26.578 1.892 1 98.12 102 ASN A N 1
ATOM 817 C CA . ASN A 1 102 ? -0.739 27.406 2.178 1 98.12 102 ASN A CA 1
ATOM 818 C C . ASN A 1 102 ? -1.745 26.656 3.045 1 98.12 102 ASN A C 1
ATOM 820 O O . ASN A 1 102 ? -2.904 26.484 2.66 1 98.12 102 ASN A O 1
ATOM 824 N N . VAL A 1 103 ? -1.309 26.359 4.191 1 98.38 103 VAL A N 1
ATOM 825 C CA . VAL A 1 103 ? -2.08 25.547 5.121 1 98.38 103 VAL A CA 1
ATOM 826 C C . VAL A 1 103 ? -3.387 26.266 5.473 1 98.38 103 VAL A C 1
ATOM 828 O O . VAL A 1 103 ? -3.4 27.469 5.699 1 98.38 103 VAL A O 1
ATOM 831 N N . THR A 1 104 ? -4.496 25.5 5.508 1 97.25 104 THR A N 1
ATOM 832 C CA . THR A 1 104 ? -5.805 25.984 5.926 1 97.25 104 THR A CA 1
ATOM 833 C C . THR A 1 104 ? -6.324 25.188 7.121 1 97.25 104 THR A C 1
ATOM 835 O O . THR A 1 104 ? -5.723 24.188 7.516 1 97.25 104 THR A O 1
ATOM 838 N N . VAL A 1 105 ? -7.434 25.562 7.668 1 96.62 105 VAL A N 1
ATOM 839 C CA . VAL A 1 105 ? -8.031 24.906 8.836 1 96.62 105 VAL A CA 1
ATOM 840 C C . VAL A 1 105 ? -8.398 23.469 8.492 1 96.62 105 VAL A C 1
ATOM 842 O O . VAL A 1 105 ? -8.367 22.594 9.359 1 96.62 105 VAL A O 1
ATOM 845 N N . ASN A 1 106 ? -8.648 23.219 7.184 1 96.56 106 ASN A N 1
ATOM 846 C CA . ASN A 1 106 ? -9.062 21.875 6.754 1 96.56 106 ASN A CA 1
ATOM 847 C C . ASN A 1 106 ? -7.879 20.906 6.73 1 96.56 106 ASN A C 1
ATOM 849 O O . ASN A 1 106 ? -8.062 19.703 6.633 1 96.56 106 ASN A O 1
ATOM 853 N N . ASP A 1 107 ? -6.73 21.469 6.859 1 98.12 107 ASP A N 1
ATOM 854 C CA . ASP A 1 107 ? -5.535 20.625 6.809 1 98.12 107 ASP A CA 1
ATOM 855 C C . ASP A 1 107 ? -5.203 20.062 8.188 1 98.12 107 ASP A C 1
ATOM 857 O O . ASP A 1 107 ? -4.328 19.203 8.32 1 98.12 107 ASP A O 1
ATOM 861 N N . ALA A 1 108 ? -5.863 20.547 9.273 1 98.12 108 ALA A N 1
ATOM 862 C CA . ALA A 1 108 ? -5.641 20 10.609 1 98.12 108 ALA A CA 1
ATOM 863 C C . ALA A 1 108 ? -5.953 18.516 10.656 1 98.12 108 ALA A C 1
ATOM 865 O O . ALA A 1 108 ? -6.898 18.047 10.016 1 98.12 108 ALA A O 1
ATOM 866 N N . GLY A 1 109 ? -5.148 17.812 11.391 1 98.12 109 GLY A N 1
ATOM 867 C CA . GLY A 1 109 ? -5.344 16.375 11.531 1 98.12 109 GLY A CA 1
ATOM 868 C C . GLY A 1 109 ? -4.043 15.602 11.578 1 98.12 109 GLY A C 1
ATOM 869 O O . GLY A 1 109 ? -2.975 16.172 11.789 1 98.12 109 GLY A O 1
ATOM 870 N N . THR A 1 110 ? -4.148 14.312 11.445 1 98.06 110 THR A N 1
ATOM 871 C CA . THR A 1 110 ? -2.992 13.43 11.578 1 98.06 110 THR A CA 1
ATOM 872 C C . THR A 1 110 ? -2.584 12.867 10.219 1 98.06 110 THR A C 1
ATOM 874 O O . THR A 1 110 ? -3.424 12.352 9.477 1 98.06 110 THR A O 1
ATOM 877 N N . TYR A 1 111 ? -1.338 12.961 9.961 1 98.31 111 TYR A N 1
ATOM 878 C CA . TYR A 1 111 ? -0.721 12.477 8.734 1 98.31 111 TYR A CA 1
ATOM 879 C C . TYR A 1 111 ? 0.24 11.328 9.016 1 98.31 111 TYR A C 1
ATOM 881 O O . TYR A 1 111 ? 0.961 11.344 10.016 1 98.31 111 TYR A O 1
ATOM 889 N N . GLU A 1 112 ? 0.249 10.359 8.078 1 98.06 112 GLU A N 1
ATOM 890 C CA . GLU A 1 112 ? 1.088 9.18 8.242 1 98.06 112 GLU A CA 1
ATOM 891 C C . GLU A 1 112 ? 1.926 8.914 6.996 1 98.06 112 GLU A C 1
ATOM 893 O O . GLU A 1 112 ? 1.43 9.031 5.875 1 98.06 112 GLU A O 1
ATOM 898 N N . CYS A 1 113 ? 3.143 8.641 7.262 1 98.31 113 CYS A N 1
ATOM 899 C CA . CYS A 1 113 ? 4.094 8.336 6.199 1 98.31 113 CYS A CA 1
ATOM 900 C C . CYS A 1 113 ? 4.426 6.848 6.172 1 98.31 113 CYS A C 1
ATOM 902 O O . CYS A 1 113 ? 5.004 6.32 7.125 1 98.31 113 CYS A O 1
ATOM 904 N N . TYR A 1 114 ? 4.051 6.156 5.059 1 97.31 114 TYR A N 1
ATOM 905 C CA . TYR A 1 114 ? 4.359 4.746 4.84 1 97.31 114 TYR A CA 1
ATOM 906 C C . TYR A 1 114 ? 5.387 4.578 3.729 1 97.31 114 TYR A C 1
ATOM 908 O O . TYR A 1 114 ? 5.23 5.141 2.641 1 97.31 114 TYR A O 1
ATOM 916 N N . VAL A 1 115 ? 6.422 3.74 4.004 1 97.5 115 VAL A N 1
ATOM 917 C CA . VAL A 1 115 ? 7.508 3.598 3.039 1 97.5 115 VAL A CA 1
ATOM 918 C C . VAL A 1 115 ? 7.836 2.119 2.85 1 97.5 115 VAL A C 1
ATOM 920 O O . VAL A 1 115 ? 7.887 1.357 3.818 1 97.5 115 VAL A O 1
ATOM 923 N N . ARG A 1 116 ? 8 1.713 1.628 1 96 116 ARG A N 1
ATOM 924 C CA . ARG A 1 116 ? 8.625 0.441 1.276 1 96 116 ARG A CA 1
ATOM 925 C C . ARG A 1 116 ? 9.93 0.661 0.516 1 96 116 ARG A C 1
ATOM 927 O O . ARG A 1 116 ? 9.969 1.419 -0.455 1 96 116 ARG A O 1
ATOM 934 N N . LYS A 1 117 ? 10.945 0.069 0.951 1 95.19 117 LYS A N 1
ATOM 935 C CA . LYS A 1 117 ? 12.258 0.176 0.32 1 95.19 117 LYS A CA 1
ATOM 936 C C . LYS A 1 117 ? 12.602 -1.097 -0.447 1 95.19 117 LYS A C 1
ATOM 938 O O . LYS A 1 117 ? 11.938 -2.123 -0.29 1 95.19 117 LYS A O 1
ATOM 943 N N . SER A 1 118 ? 13.594 -1.004 -1.308 1 93.12 118 SER A N 1
ATOM 944 C CA . SER A 1 118 ? 14.008 -2.117 -2.154 1 93.12 118 SER A CA 1
ATOM 945 C C . SER A 1 118 ? 14.539 -3.279 -1.321 1 93.12 118 SER A C 1
ATOM 947 O O . SER A 1 118 ? 14.477 -4.434 -1.749 1 93.12 118 SER A O 1
ATOM 949 N N . ASN A 1 119 ? 15.055 -3 -0.146 1 93.81 119 ASN A N 1
ATOM 950 C CA . ASN A 1 119 ? 15.625 -4.043 0.7 1 93.81 119 ASN A CA 1
ATOM 951 C C . ASN A 1 119 ? 14.633 -4.504 1.764 1 93.81 119 ASN A C 1
ATOM 953 O O . ASN A 1 119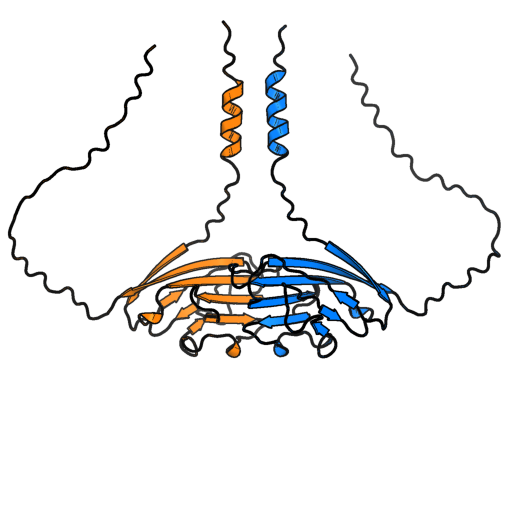 ? 15 -5.234 2.686 1 93.81 119 ASN A O 1
ATOM 957 N N . THR A 1 120 ? 13.352 -4.023 1.74 1 91.88 120 THR A N 1
ATOM 958 C CA . THR A 1 120 ? 12.312 -4.457 2.674 1 91.88 120 THR A CA 1
ATOM 959 C C . THR A 1 120 ? 11.188 -5.172 1.938 1 91.88 120 THR A C 1
ATOM 961 O O . THR A 1 120 ? 10.961 -4.934 0.75 1 91.88 120 THR A O 1
ATOM 964 N N . GLN A 1 121 ? 10.516 -6.031 2.566 1 89.62 121 GLN A N 1
ATOM 965 C CA . GLN A 1 121 ? 9.391 -6.77 1.996 1 89.62 121 GLN A CA 1
ATOM 966 C C . GLN A 1 121 ? 8.078 -6.043 2.242 1 89.62 121 GLN A C 1
ATOM 968 O O . GLN A 1 121 ? 7.953 -5.277 3.199 1 89.62 121 GLN A O 1
ATOM 973 N N . PRO A 1 122 ? 7.031 -6.316 1.4 1 92.44 122 PRO A N 1
ATOM 974 C CA . PRO A 1 122 ? 5.699 -5.781 1.688 1 92.44 122 PRO A CA 1
ATOM 975 C C . PRO A 1 122 ? 5.117 -6.32 2.992 1 92.44 122 PRO A C 1
ATOM 977 O O . PRO A 1 122 ? 5.477 -7.418 3.428 1 92.44 122 PRO A O 1
ATOM 980 N N . PRO A 1 123 ? 4.273 -5.543 3.609 1 93.44 123 PRO A N 1
ATOM 981 C CA . PRO A 1 123 ? 3.707 -4.25 3.221 1 93.44 123 PRO A CA 1
ATOM 982 C C . PRO A 1 123 ? 4.59 -3.074 3.623 1 93.44 123 PRO A C 1
ATOM 984 O O . PRO A 1 123 ? 5.641 -3.268 4.238 1 93.44 123 PRO A O 1
ATOM 987 N N . PRO A 1 124 ? 4.184 -1.774 3.174 1 96.12 124 PRO A N 1
ATOM 988 C CA . PRO A 1 124 ? 4.973 -0.619 3.607 1 96.12 124 PRO A CA 1
ATOM 989 C C . PRO A 1 124 ? 4.957 -0.426 5.121 1 96.12 124 PRO A C 1
ATOM 991 O O . PRO A 1 124 ? 4.023 -0.872 5.793 1 96.12 124 PRO A O 1
ATOM 994 N N . GLN A 1 125 ? 6.008 0.268 5.652 1 95.69 125 GLN A N 1
ATOM 995 C CA . GLN A 1 125 ? 6.133 0.506 7.086 1 95.69 125 GLN A CA 1
ATOM 996 C C . GLN A 1 125 ? 5.805 1.955 7.434 1 95.69 125 GLN A C 1
ATOM 998 O O . GLN A 1 125 ? 6.152 2.873 6.688 1 95.69 125 GLN A O 1
ATOM 1003 N N . LEU A 1 126 ? 5.176 2.119 8.57 1 96.75 126 LEU A N 1
ATOM 1004 C CA . LEU A 1 126 ? 4.938 3.455 9.102 1 96.75 126 LEU A CA 1
ATOM 1005 C C . LEU A 1 126 ? 6.234 4.078 9.609 1 96.75 126 LEU A C 1
ATOM 1007 O O . LEU A 1 126 ? 6.852 3.561 10.539 1 96.75 126 LEU A O 1
ATOM 1011 N N . ILE A 1 127 ? 6.652 5.172 9.023 1 97.44 127 ILE A N 1
ATOM 1012 C CA . ILE A 1 127 ? 7.918 5.805 9.383 1 97.44 127 ILE A CA 1
ATOM 1013 C C . ILE A 1 127 ? 7.656 7.023 10.258 1 97.44 127 ILE A C 1
ATOM 1015 O O . ILE A 1 127 ? 8.383 7.273 11.227 1 97.44 127 ILE A O 1
ATOM 1019 N N . SER A 1 128 ? 6.602 7.805 9.883 1 97.56 128 SER A N 1
ATOM 1020 C CA . SER A 1 128 ? 6.277 9 10.648 1 97.56 128 SER A CA 1
ATOM 1021 C C . SER A 1 128 ? 4.773 9.141 10.852 1 97.56 128 SER A C 1
ATOM 1023 O O . SER A 1 128 ? 3.986 8.734 9.992 1 97.56 128 SER A O 1
ATOM 1025 N N . ASN A 1 129 ? 4.395 9.656 11.93 1 97.69 129 ASN A N 1
ATOM 1026 C CA . ASN A 1 129 ? 3.053 10.016 12.359 1 97.69 129 ASN A CA 1
ATOM 1027 C C . ASN A 1 129 ? 3.008 11.445 12.906 1 97.69 129 ASN A C 1
ATOM 1029 O O . ASN A 1 129 ? 3.588 11.727 13.961 1 97.69 129 ASN A O 1
ATOM 1033 N N . ILE A 1 130 ? 2.332 12.367 12.172 1 98.38 130 ILE A N 1
ATOM 1034 C CA . ILE A 1 130 ? 2.428 13.797 12.477 1 98.38 130 ILE A CA 1
ATOM 1035 C C . ILE A 1 130 ? 1.027 14.383 12.625 1 98.38 130 ILE A C 1
ATOM 1037 O O . ILE A 1 130 ? 0.183 14.227 11.742 1 98.38 130 ILE A O 1
ATOM 1041 N N . THR A 1 131 ? 0.774 15.055 13.648 1 98.5 131 THR A N 1
ATOM 1042 C CA . THR A 1 131 ? -0.476 15.781 13.828 1 98.5 131 THR A CA 1
ATOM 1043 C C . THR A 1 131 ? -0.26 17.281 13.648 1 98.5 131 THR A C 1
ATOM 1045 O O . THR A 1 131 ? 0.597 17.875 14.305 1 98.5 131 THR A O 1
ATOM 1048 N N . ILE A 1 132 ? -1.062 17.859 12.781 1 98.31 132 ILE A N 1
ATOM 1049 C CA . ILE A 1 132 ? -1.021 19.297 12.539 1 98.31 132 ILE A CA 1
ATOM 1050 C C . ILE A 1 132 ? -2.184 19.984 13.266 1 98.31 132 ILE A C 1
ATOM 1052 O O . ILE A 1 132 ? -3.336 19.562 13.117 1 98.31 132 ILE A O 1
ATOM 1056 N N . THR A 1 133 ? -1.852 20.969 14.031 1 98.19 133 THR A N 1
ATOM 1057 C CA . THR A 1 133 ? -2.818 21.922 14.562 1 98.19 133 THR A CA 1
ATOM 1058 C C . THR A 1 133 ? -2.693 23.266 13.844 1 98.19 133 THR A C 1
ATOM 1060 O O . THR A 1 133 ? -1.587 23.781 13.656 1 98.19 133 THR A O 1
ATOM 1063 N N . VAL A 1 134 ? -3.832 23.812 13.414 1 97.94 134 VAL A N 1
ATOM 1064 C CA . VAL A 1 134 ? -3.805 25.062 12.648 1 97.94 134 VAL A CA 1
ATOM 1065 C C . VAL A 1 134 ? -4.367 26.188 13.5 1 97.94 134 VAL A C 1
ATOM 1067 O O . VAL A 1 134 ? -5.434 26.062 14.102 1 97.94 134 VAL A O 1
ATOM 1070 N N . ILE A 1 135 ? -3.623 27.281 13.484 1 95.56 135 ILE A N 1
ATOM 1071 C CA . ILE A 1 135 ? -4.078 28.453 14.227 1 95.56 135 ILE A CA 1
ATOM 1072 C C . ILE A 1 135 ? -4.277 29.625 13.273 1 95.56 135 ILE A C 1
ATOM 1074 O O . ILE A 1 135 ? -3.66 29.688 12.203 1 95.56 135 ILE A O 1
ATOM 1078 N N . ASP A 1 136 ? -5.34 30.562 13.438 1 87.5 136 ASP A N 1
ATOM 1079 C CA . ASP A 1 136 ? -5.633 31.734 12.609 1 87.5 136 ASP A CA 1
ATOM 1080 C C . ASP A 1 136 ? -4.578 32.812 12.789 1 87.5 136 ASP A C 1
ATOM 1082 O O . ASP A 1 136 ? -3.975 32.938 13.859 1 87.5 136 ASP A O 1
ATOM 1086 N N . SER A 1 137 ? -4.203 33.5 11.68 1 75.5 137 SER A N 1
ATOM 1087 C CA . SER A 1 137 ? -3.273 34.625 11.758 1 75.5 137 SER A CA 1
ATOM 1088 C C . SER A 1 137 ? -3.828 35.75 12.633 1 75.5 137 SER A C 1
ATOM 1090 O O . SER A 1 137 ? -3.066 36.469 13.25 1 75.5 137 SER A O 1
ATOM 1092 N N . GLY A 1 138 ? -5.109 36.188 12.344 1 59.09 138 GLY A N 1
ATOM 1093 C CA . GLY A 1 138 ? -5.629 37.375 13.008 1 59.09 138 GLY A CA 1
ATOM 1094 C C . GLY A 1 138 ? -5.676 37.25 14.516 1 59.09 138 GLY A C 1
ATOM 1095 O O . GLY A 1 138 ? -6.188 38.125 15.203 1 59.09 138 GLY A O 1
ATOM 1096 N N . GLY A 1 139 ? -5.793 36.156 14.977 1 47.41 139 GLY A N 1
ATOM 1097 C CA . GLY A 1 139 ? -6.074 36.375 16.391 1 47.41 139 GLY A CA 1
ATOM 1098 C C . GLY A 1 139 ? -4.996 37.188 17.094 1 47.41 139 GLY A C 1
ATOM 1099 O O . GLY A 1 139 ? -3.924 36.656 17.391 1 47.41 139 GLY A O 1
ATOM 1100 N N . GLU A 1 140 ? -4.617 38.312 16.438 1 44.56 140 GLU A N 1
ATOM 1101 C CA . GLU A 1 140 ? -3.996 39.281 17.328 1 44.56 140 GLU A CA 1
ATOM 1102 C C . GLU A 1 140 ? -4.371 39.031 18.781 1 44.56 140 GLU A C 1
ATOM 1104 O O . GLU A 1 140 ? -5.52 38.688 19.078 1 44.56 140 GLU A O 1
ATOM 1109 N N . ALA A 1 141 ? -3.385 38.781 19.547 1 43.72 141 ALA A N 1
ATOM 1110 C CA . ALA A 1 141 ? -3.543 38.906 21 1 43.72 141 ALA A CA 1
ATOM 1111 C C . ALA A 1 141 ? -4.531 40 21.328 1 43.72 141 ALA A C 1
ATOM 1113 O O . ALA A 1 141 ? -4.34 41.156 20.938 1 43.72 141 ALA A O 1
ATOM 1114 N N . GLY A 1 142 ? -5.812 40 21.172 1 39.22 142 GLY A N 1
ATOM 1115 C CA . GLY A 1 142 ? -6.512 41.062 21.922 1 39.22 142 GLY A CA 1
ATOM 1116 C C . GLY A 1 142 ? -5.691 41.625 23.062 1 39.22 142 GLY A C 1
ATOM 1117 O O . GLY A 1 142 ? -5.047 40.875 23.797 1 39.22 142 GLY A O 1
ATOM 1118 N N . ASP A 1 143 ? -5.113 42.812 22.812 1 37.19 143 ASP A N 1
ATOM 1119 C CA . ASP A 1 143 ? -4.688 43.688 23.922 1 37.19 143 ASP A CA 1
ATOM 1120 C C . ASP A 1 143 ? -5.562 43.469 25.156 1 37.19 143 ASP A C 1
ATOM 1122 O O . ASP A 1 143 ? -6.746 43.812 25.141 1 37.19 143 ASP A O 1
ATOM 1126 N N . ILE A 1 144 ? -5.492 42.312 25.734 1 37.03 144 ILE A N 1
ATOM 1127 C CA . ILE A 1 144 ? -5.984 42.344 27.109 1 37.03 144 ILE A CA 1
ATOM 1128 C C . ILE A 1 144 ? -5.613 43.656 27.766 1 37.03 144 ILE A C 1
ATOM 1130 O O . ILE A 1 144 ? -4.434 43.969 27.969 1 37.03 144 ILE A O 1
ATOM 1134 N N . SER A 1 145 ? -6.23 44.781 27.375 1 35.25 145 SER A N 1
ATOM 1135 C CA . SER A 1 145 ? -6.305 45.906 28.312 1 35.25 145 SER A CA 1
ATOM 1136 C C . SER A 1 145 ? -6.324 45.406 29.75 1 35.25 145 SER A C 1
ATOM 1138 O O . SER A 1 145 ? -7.086 44.5 30.109 1 35.25 145 SER A O 1
ATOM 1140 N N . ASP A 1 146 ? -5.207 45.594 30.469 1 35.47 146 ASP A N 1
ATOM 1141 C CA . ASP A 1 146 ? -4.871 45.438 31.875 1 35.47 146 ASP A CA 1
ATOM 1142 C C . ASP A 1 146 ? -6.023 45.906 32.781 1 35.47 146 ASP A C 1
ATOM 1144 O O . ASP A 1 146 ? -5.809 46.344 33.906 1 35.47 146 ASP A O 1
ATOM 1148 N N . GLY A 1 147 ? -7.145 46.438 32.219 1 31.77 147 GLY A N 1
ATOM 1149 C CA . GLY A 1 147 ? -7.848 47.094 33.312 1 31.77 147 GLY A CA 1
ATOM 1150 C C . GLY A 1 147 ? -8.172 46.188 34.438 1 31.77 147 GLY A C 1
ATOM 1151 O O . GLY A 1 147 ? -8.734 46.594 35.469 1 31.77 147 GLY A O 1
ATOM 1152 N N . GLY A 1 148 ? -8.844 44.969 34.188 1 29.16 148 GLY A N 1
ATOM 1153 C CA . GLY A 1 148 ? -9.711 44.531 35.25 1 29.16 148 GLY A CA 1
ATOM 1154 C C . GLY A 1 148 ? -8.953 44.281 36.562 1 29.16 148 GLY A C 1
ATOM 1155 O O . GLY A 1 148 ? -7.734 44.125 36.531 1 29.16 148 GLY A O 1
ATOM 1156 N N . ASP A 1 149 ? -9.711 44.438 37.781 1 30.22 149 ASP A N 1
ATOM 1157 C CA . ASP A 1 149 ? -9.812 44.312 39.25 1 30.22 149 ASP A CA 1
ATOM 1158 C C . ASP A 1 149 ? -9.219 43 39.75 1 30.22 149 ASP A C 1
ATOM 1160 O O . ASP A 1 149 ? -9.07 42.062 38.969 1 30.22 149 ASP A O 1
ATOM 1164 N N . LYS A 1 150 ? -9.398 42.812 41.125 1 28.08 150 LYS A N 1
ATOM 1165 C CA . LYS A 1 150 ? -8.93 42.2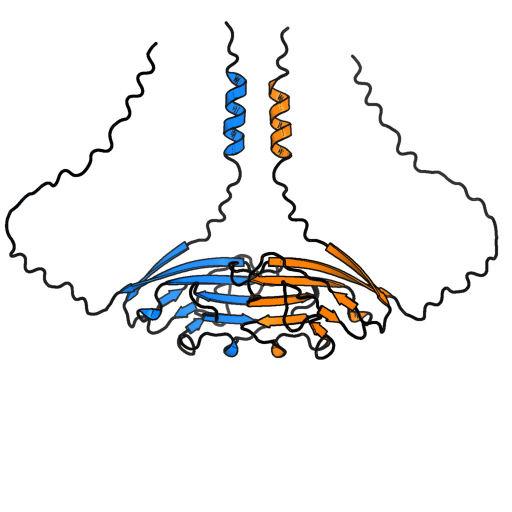81 42.406 1 28.08 150 LYS A CA 1
ATOM 1166 C C . LYS A 1 150 ? -9.055 40.781 42.469 1 28.08 150 LYS A C 1
ATOM 1168 O O . LYS A 1 150 ? -8.281 40.125 43.188 1 28.08 150 LYS A O 1
ATOM 1173 N N . ASP A 1 151 ? -10.25 40.219 42.25 1 30.19 151 ASP A N 1
ATOM 1174 C CA . ASP A 1 151 ? -10.648 39.25 43.25 1 30.19 151 ASP A CA 1
ATOM 1175 C C . ASP A 1 151 ? -9.867 37.938 43.094 1 30.19 151 ASP A C 1
ATOM 1177 O O . ASP A 1 151 ? -9.68 37.469 41.969 1 30.19 151 ASP A O 1
ATOM 1181 N N . GLY A 1 152 ? -8.953 37.656 44.031 1 29.23 152 GLY A N 1
ATOM 1182 C CA . GLY A 1 152 ? -8.07 36.562 44.438 1 29.23 152 GLY A CA 1
ATOM 1183 C C . GLY A 1 152 ? -8.719 35.188 44.375 1 29.23 152 GLY A C 1
ATOM 1184 O O . GLY A 1 152 ? -8.258 34.25 45.031 1 29.23 152 GLY A O 1
ATOM 1185 N N . ARG A 1 153 ? -9.93 35 43.812 1 23.5 153 ARG A N 1
ATOM 1186 C CA . ARG A 1 153 ? -10.508 33.781 44.375 1 23.5 153 ARG A CA 1
ATOM 1187 C C . ARG A 1 153 ? -9.664 32.562 44.031 1 23.5 153 ARG A C 1
ATOM 1189 O O . ARG A 1 153 ? -9.469 32.281 42.844 1 23.5 153 ARG A O 1
ATOM 1196 N N . LEU A 1 154 ? -8.812 32.25 44.875 1 28.16 154 LEU A N 1
ATOM 1197 C CA . LEU A 1 154 ? -8.055 31.016 45.031 1 28.16 154 LEU A CA 1
ATOM 1198 C C . LEU A 1 154 ? -8.945 29.797 44.781 1 28.16 154 LEU A C 1
ATOM 1200 O O . LEU A 1 154 ? -9.875 29.547 45.562 1 28.16 154 LEU A O 1
ATOM 1204 N N . ARG A 1 155 ? -9.727 29.703 43.719 1 24.95 155 ARG A N 1
ATOM 1205 C CA . ARG A 1 155 ? -10.523 28.484 43.875 1 24.95 155 ARG A CA 1
ATOM 1206 C C . ARG A 1 155 ? -9.641 27.266 44.125 1 24.95 155 ARG A C 1
ATOM 1208 O O . ARG A 1 155 ? -8.648 27.062 43.406 1 24.95 155 ARG A O 1
ATOM 1215 N N . LEU A 1 156 ? -9.891 26.656 45.156 1 25.38 156 LEU A N 1
ATOM 1216 C CA . LEU A 1 156 ? -9.461 25.469 45.906 1 25.38 156 LEU A CA 1
ATOM 1217 C C . LEU A 1 156 ? -9.547 24.219 45.031 1 25.38 156 LEU A C 1
ATOM 1219 O O . LEU A 1 156 ? -8.922 23.203 45.344 1 25.38 156 LEU A O 1
ATOM 1223 N N . LEU A 1 157 ? -9.633 24.078 43.781 1 23.53 157 LEU A N 1
ATOM 1224 C CA . LEU A 1 157 ? -10.281 22.781 43.625 1 23.53 157 LEU A CA 1
ATOM 1225 C C . LEU A 1 157 ? -9.484 21.688 44.312 1 23.53 157 LEU A C 1
ATOM 1227 O O . LEU A 1 157 ? -8.297 21.875 44.625 1 23.53 157 LEU A O 1
ATOM 1231 N N . VAL A 1 158 ? -9.852 20.359 44.062 1 27.28 158 VAL A N 1
ATOM 1232 C CA . VAL A 1 158 ? -10.109 19.047 44.625 1 27.28 158 VAL A CA 1
ATOM 1233 C C . VAL A 1 158 ? -8.781 18.297 44.844 1 27.28 158 VAL A C 1
ATOM 1235 O O . VAL A 1 158 ? -8.031 18.109 43.875 1 27.28 158 VAL A O 1
ATOM 1238 N N . PHE A 1 159 ? -8.227 18.266 46.125 1 28.59 159 PHE A N 1
ATOM 1239 C CA . PHE A 1 159 ? -7.16 17.562 46.844 1 28.59 159 PHE A CA 1
ATOM 1240 C C . PHE A 1 159 ? -7.277 16.062 46.656 1 28.59 159 PHE A C 1
ATOM 1242 O O . PHE A 1 159 ? -8.352 15.484 46.812 1 28.59 159 PHE A O 1
ATOM 1249 N N . MET A 1 160 ? -6.582 15.477 45.719 1 26.83 160 MET A N 1
ATOM 1250 C CA . MET A 1 160 ? -6.414 14.031 45.594 1 26.83 160 MET A CA 1
ATOM 1251 C C . MET A 1 160 ? -6.117 13.398 46.938 1 26.83 160 MET A C 1
ATOM 1253 O O . MET A 1 160 ? -5.152 13.773 47.625 1 26.83 160 MET A O 1
ATOM 1257 N N . THR A 1 161 ? -7.098 12.82 47.75 1 30.38 161 THR A N 1
ATOM 1258 C CA . THR A 1 161 ? -7.16 12.062 49 1 30.38 161 THR A CA 1
ATOM 1259 C C . THR A 1 161 ? -6.145 10.922 49 1 30.38 161 THR A C 1
ATOM 1261 O O . THR A 1 161 ? -5.953 10.258 47.969 1 30.38 161 THR A O 1
ATOM 1264 N N . LEU A 1 162 ? -5.156 11 49.906 1 30.44 162 LEU A N 1
ATOM 1265 C CA . LEU A 1 162 ? -4.117 10.109 50.406 1 30.44 162 LEU A CA 1
ATOM 1266 C C . LEU A 1 162 ? -4.719 8.82 50.938 1 30.44 162 LEU A C 1
ATOM 1268 O O . LEU A 1 162 ? -5.508 8.844 51.906 1 30.44 162 LEU A O 1
ATOM 1272 N N . VAL A 1 163 ? -5.074 7.742 50.188 1 30.17 163 VAL A N 1
ATOM 1273 C CA . VAL A 1 163 ? -5.609 6.461 50.625 1 30.17 163 VAL A CA 1
ATOM 1274 C C . VAL A 1 163 ? -4.648 5.824 51.625 1 30.17 163 VAL A C 1
ATOM 1276 O O . VAL A 1 163 ? -3.51 5.5 51.281 1 30.17 163 VAL A O 1
ATOM 1279 N N . VAL A 1 164 ? -4.746 6.066 53.031 1 34.22 164 VAL A N 1
ATOM 1280 C CA . VAL A 1 164 ? -4.109 5.539 54.219 1 34.22 164 VAL A CA 1
ATOM 1281 C C . VAL A 1 164 ? -4.414 4.051 54.375 1 34.22 164 VAL A C 1
ATOM 1283 O O . VAL A 1 164 ? -5.566 3.664 54.594 1 34.22 164 VAL A O 1
ATOM 1286 N N . VAL A 1 165 ? -4.047 3.098 53.562 1 33.38 165 VAL A N 1
ATOM 1287 C CA . VAL A 1 165 ? -4.355 1.706 53.875 1 33.38 165 VAL A CA 1
ATOM 1288 C C . VAL A 1 165 ? -3.598 1.28 55.125 1 33.38 165 VAL A C 1
ATOM 1290 O O . VAL A 1 165 ? -2.365 1.29 55.156 1 33.38 165 VAL A O 1
ATOM 1293 N N . GLY A 1 166 ? -4.102 1.463 56.438 1 31.75 166 GLY A N 1
ATOM 1294 C CA . GLY A 1 166 ? -3.729 0.98 57.75 1 31.75 166 GLY A CA 1
ATOM 1295 C C . GLY A 1 166 ? -3.59 -0.529 57.812 1 31.75 166 GLY A C 1
ATOM 1296 O O . GLY A 1 166 ? -4.566 -1.257 57.656 1 31.75 166 GLY A O 1
ATOM 1297 N N . VAL A 1 167 ? -2.629 -1.143 57.25 1 29.94 167 VAL A N 1
ATOM 1298 C CA . VAL A 1 167 ? -2.502 -2.557 57.562 1 29.94 167 VAL A CA 1
ATOM 1299 C C . VAL A 1 167 ? -2.158 -2.711 59.062 1 29.94 167 VAL A C 1
ATOM 1301 O O . VAL A 1 167 ? -1.157 -2.166 59.531 1 29.94 167 VAL A O 1
ATOM 1304 N N . VAL A 1 168 ? -3.229 -2.854 59.938 1 31.22 168 VAL A N 1
ATOM 1305 C CA . VAL A 1 168 ? -3.244 -3.311 61.312 1 31.22 168 VAL A CA 1
ATOM 1306 C C . VAL A 1 168 ? -2.424 -4.594 61.469 1 31.22 168 VAL A C 1
ATOM 1308 O O . VAL A 1 168 ? -2.688 -5.578 60.75 1 31.22 168 VAL A O 1
ATOM 1311 N N . PHE A 1 169 ? -1.148 -4.438 62.031 1 28.14 169 PHE A N 1
ATOM 1312 C CA . PHE A 1 169 ? -0.497 -5.543 62.719 1 28.14 169 PHE A CA 1
ATOM 1313 C C . PHE A 1 169 ? -1.17 -5.816 64.062 1 28.14 169 PHE A C 1
ATOM 1315 O O . PHE A 1 169 ? -1.614 -4.887 64.75 1 28.14 169 PHE A O 1
ATOM 1322 N N . MET B 1 1 ? 18.969 -31.688 53.969 1 30.86 1 MET B N 1
ATOM 1323 C CA . MET B 1 1 ? 19.344 -31.75 52.562 1 30.86 1 MET B CA 1
ATOM 1324 C C . MET B 1 1 ? 18.156 -31.438 51.656 1 30.86 1 MET B C 1
ATOM 1326 O O . MET B 1 1 ? 17.453 -32.344 51.188 1 30.86 1 MET B O 1
ATOM 1330 N N . MET B 1 2 ? 17.219 -30.531 52.156 1 39.44 2 MET B N 1
ATOM 1331 C CA . MET B 1 2 ? 15.953 -30.125 51.562 1 39.44 2 MET B CA 1
ATOM 1332 C C . MET B 1 2 ? 16.172 -29.484 50.188 1 39.44 2 MET B C 1
ATOM 1334 O O . MET B 1 2 ? 17.25 -28.938 49.938 1 39.44 2 MET B O 1
ATOM 1338 N N . SER B 1 3 ? 15.164 -29.734 49.219 1 41.03 3 SER B N 1
ATOM 1339 C CA . SER B 1 3 ? 14.797 -29.734 47.781 1 41.03 3 SER B CA 1
ATOM 1340 C C . SER B 1 3 ? 14.672 -28.297 47.281 1 41.03 3 SER B C 1
ATOM 1342 O O . SER B 1 3 ? 13.852 -27.516 47.75 1 41.03 3 SER B O 1
ATOM 1344 N N . SER B 1 4 ? 15.766 -27.609 47 1 49.12 4 SER B N 1
ATOM 1345 C CA . SER B 1 4 ? 15.891 -26.344 46.281 1 49.12 4 SER B CA 1
ATOM 1346 C C . SER B 1 4 ? 15.297 -26.422 44.875 1 49.12 4 SER B C 1
ATOM 1348 O O . SER B 1 4 ? 15.523 -25.531 44.062 1 49.12 4 SER B O 1
ATOM 1350 N N . SER B 1 5 ? 14.648 -27.609 44.5 1 47.06 5 SER B N 1
ATOM 1351 C CA . SER B 1 5 ? 14.414 -27.812 43.062 1 47.06 5 SER B CA 1
ATOM 1352 C C . SER B 1 5 ? 13.242 -26.969 42.562 1 47.06 5 SER B C 1
ATOM 1354 O O . SER B 1 5 ? 12.812 -27.094 41.438 1 47.06 5 SER B O 1
ATOM 1356 N N . LYS B 1 6 ? 12.594 -26.125 43.438 1 46.84 6 LYS B N 1
ATOM 1357 C CA . LYS B 1 6 ? 11.297 -25.688 42.938 1 46.84 6 LYS B CA 1
ATOM 1358 C C . LYS B 1 6 ? 11.453 -24.547 41.938 1 46.84 6 LYS B C 1
ATOM 1360 O O . LYS B 1 6 ? 10.5 -24.188 41.25 1 46.84 6 LYS B O 1
ATOM 1365 N N . TRP B 1 7 ? 12.578 -23.75 42 1 48.69 7 TRP B N 1
ATOM 1366 C CA . TRP B 1 7 ? 12.562 -22.484 41.25 1 48.69 7 TRP B CA 1
ATOM 1367 C C . TRP B 1 7 ? 12.938 -22.703 39.812 1 48.69 7 TRP B C 1
ATOM 1369 O O . TRP B 1 7 ? 12.898 -21.766 39 1 48.69 7 TRP B O 1
ATOM 1379 N N . THR B 1 8 ? 13.453 -23.922 39.406 1 52.12 8 THR B N 1
ATOM 1380 C CA . THR B 1 8 ? 13.938 -24.047 38.031 1 52.12 8 THR B CA 1
ATOM 1381 C C . THR B 1 8 ? 12.773 -24.25 37.062 1 52.12 8 THR B C 1
ATOM 1383 O O . THR B 1 8 ? 12.953 -24.219 35.844 1 52.12 8 THR B O 1
ATOM 1386 N N . PHE B 1 9 ? 11.539 -24.609 37.531 1 54.59 9 PHE B N 1
ATOM 1387 C CA . PHE B 1 9 ? 10.5 -25.016 36.594 1 54.59 9 PHE B CA 1
ATOM 1388 C C . PHE B 1 9 ? 9.789 -23.797 36 1 54.59 9 PHE B C 1
ATOM 1390 O O . PHE B 1 9 ? 9.156 -23.891 34.938 1 54.59 9 PHE B O 1
ATOM 1397 N N . CYS B 1 10 ? 9.789 -22.625 36.688 1 51.91 10 CYS B N 1
ATOM 1398 C CA . CYS B 1 10 ? 8.953 -21.5 36.281 1 51.91 10 CYS B CA 1
ATOM 1399 C C . CYS B 1 10 ? 9.555 -20.797 35.062 1 51.91 10 CYS B C 1
ATOM 1401 O O . CYS B 1 10 ? 8.836 -20.156 34.281 1 51.91 10 CYS B O 1
ATOM 1403 N N . VAL B 1 11 ? 10.914 -20.953 34.875 1 52.12 11 VAL B N 1
ATOM 1404 C CA . VAL B 1 11 ? 11.531 -20.172 33.812 1 52.12 11 VAL B CA 1
ATOM 1405 C C . VAL B 1 11 ? 11.219 -20.812 32.469 1 52.12 11 VAL B C 1
ATOM 1407 O O . VAL B 1 11 ? 11.164 -20.125 31.438 1 52.12 11 VAL B O 1
ATOM 1410 N N . CYS B 1 12 ? 10.969 -22.172 32.469 1 54.09 12 CYS B N 1
ATOM 1411 C CA . CYS B 1 12 ? 10.773 -22.828 31.172 1 54.09 12 CYS B CA 1
ATOM 1412 C C . CYS B 1 12 ? 9.406 -22.484 30.594 1 54.09 12 CYS B C 1
ATOM 1414 O O . CYS B 1 12 ? 9.219 -22.5 29.375 1 54.09 12 CYS B O 1
ATOM 1416 N N . LEU B 1 13 ? 8.43 -22.219 31.484 1 52.81 13 LEU B N 1
ATOM 1417 C CA . LEU B 1 13 ? 7.074 -21.984 30.984 1 52.81 13 LEU B CA 1
ATOM 1418 C C . LEU B 1 13 ? 6.949 -20.609 30.344 1 52.81 13 LEU B C 1
ATOM 1420 O O . LEU B 1 13 ? 6.105 -20.406 29.469 1 52.81 13 LEU B O 1
ATOM 1424 N N . LEU B 1 14 ? 7.809 -19.703 30.719 1 51.12 14 LEU B N 1
ATOM 1425 C CA . LEU B 1 14 ? 7.609 -18.359 30.219 1 51.12 14 LEU B CA 1
ATOM 1426 C C . LEU B 1 14 ? 8.07 -18.234 28.766 1 51.12 14 LEU B C 1
ATOM 1428 O O . LEU B 1 14 ? 7.527 -17.438 28 1 51.12 14 LEU B O 1
ATOM 1432 N N . THR B 1 15 ? 9.102 -19.031 28.375 1 53.62 15 THR B N 1
ATOM 1433 C CA . THR B 1 15 ? 9.609 -18.828 27.016 1 53.62 15 THR B CA 1
ATOM 1434 C C . THR B 1 15 ? 8.672 -19.453 26 1 53.62 15 THR B C 1
ATOM 1436 O O . THR B 1 15 ? 8.93 -19.391 24.781 1 53.62 15 THR B O 1
ATOM 1439 N N . CYS B 1 16 ? 7.801 -20.391 26.484 1 52.38 16 CYS B N 1
ATOM 1440 C CA . CYS B 1 16 ? 6.984 -21.047 25.469 1 52.38 16 CYS B CA 1
ATOM 1441 C C . CYS B 1 16 ? 6.023 -20.047 24.828 1 52.38 16 CYS B C 1
ATOM 1443 O O . CYS B 1 16 ? 5.227 -20.422 23.953 1 52.38 16 CYS B O 1
ATOM 1445 N N . LEU B 1 17 ? 5.738 -18.969 25.531 1 45.19 17 LEU B N 1
ATOM 1446 C CA . LEU B 1 17 ? 4.609 -18.141 25.109 1 45.19 17 LEU B CA 1
ATOM 1447 C C . LEU B 1 17 ? 4.711 -17.797 23.625 1 45.19 17 LEU B C 1
ATOM 1449 O O . LEU B 1 17 ? 3.762 -18.016 22.875 1 45.19 17 LEU B O 1
ATOM 1453 N N . LEU B 1 18 ? 4.988 -16.406 23.219 1 45.31 18 LEU B N 1
ATOM 1454 C CA . LEU B 1 18 ? 4.246 -15.555 22.297 1 45.31 18 LEU B CA 1
ATOM 1455 C C . LEU B 1 18 ? 4.695 -15.781 20.859 1 45.31 18 LEU B C 1
ATOM 1457 O O . LEU B 1 18 ? 5.34 -14.922 20.266 1 45.31 18 LEU B O 1
ATOM 1461 N N . ASN B 1 19 ? 5.395 -16.859 20.656 1 44.97 19 ASN B N 1
ATOM 1462 C CA . ASN B 1 19 ? 5.523 -16.922 19.203 1 44.97 19 ASN B CA 1
ATOM 1463 C C . ASN B 1 19 ? 4.164 -17.094 18.531 1 44.97 19 ASN B C 1
ATOM 1465 O O . ASN B 1 19 ? 3.732 -18.219 18.266 1 44.97 19 ASN B O 1
ATOM 1469 N N . TRP B 1 20 ? 3.139 -16.312 18.844 1 44.69 20 TRP B N 1
ATOM 1470 C CA . TRP B 1 20 ? 2.016 -16.297 17.906 1 44.69 20 TRP B CA 1
ATOM 1471 C C . TRP B 1 20 ? 2.5 -16.172 16.469 1 44.69 20 TRP B C 1
ATOM 1473 O O . TRP B 1 20 ? 2.861 -15.086 16.016 1 44.69 20 TRP B O 1
ATOM 1483 N N . SER B 1 21 ? 3.066 -17.141 15.953 1 44.28 21 SER B N 1
ATOM 1484 C CA . SER B 1 21 ? 3.186 -17.203 14.5 1 44.28 21 SER B CA 1
ATOM 1485 C C . SER B 1 21 ? 1.833 -17 13.82 1 44.28 21 SER B C 1
ATOM 1487 O O . SER B 1 21 ? 0.935 -17.828 13.953 1 44.28 21 SER B O 1
ATOM 1489 N N . VAL B 1 22 ? 1.237 -15.82 13.75 1 47.84 22 VAL B N 1
ATOM 1490 C CA . VAL B 1 22 ? 0.158 -15.648 12.781 1 47.84 22 VAL B CA 1
ATOM 1491 C C . VAL B 1 22 ? 0.432 -16.5 11.547 1 47.84 22 VAL B C 1
ATOM 1493 O O . VAL B 1 22 ? 1.455 -16.328 10.883 1 47.84 22 VAL B O 1
ATOM 1496 N N . SER B 1 23 ? 0.098 -17.703 11.57 1 49.44 23 SER B N 1
ATOM 1497 C CA . SER B 1 23 ? 0.146 -18.672 10.484 1 49.44 23 SER B CA 1
ATOM 1498 C C . SER B 1 23 ? -0.365 -18.062 9.18 1 49.44 23 SER B C 1
ATOM 1500 O O . SER B 1 23 ? -1.539 -17.703 9.07 1 49.44 23 SER B O 1
ATOM 1502 N N . GLU B 1 24 ? 0.428 -17.203 8.594 1 60.69 24 GLU B N 1
ATOM 1503 C CA . GLU B 1 24 ? 0.124 -16.969 7.188 1 60.69 24 GLU B CA 1
ATOM 1504 C C . GLU B 1 24 ? -0.206 -18.266 6.461 1 60.69 24 GLU B C 1
ATOM 1506 O O . GLU B 1 24 ? 0.517 -19.25 6.59 1 60.69 24 GLU B O 1
ATOM 1511 N N . ASP B 1 25 ? -1.542 -18.531 6.148 1 73.75 25 ASP B N 1
ATOM 1512 C CA . ASP B 1 25 ? -1.949 -19.719 5.406 1 73.75 25 ASP B CA 1
ATOM 1513 C C . ASP B 1 25 ? -1.144 -19.859 4.117 1 73.75 25 ASP B C 1
ATOM 1515 O O . ASP B 1 25 ? -1.321 -19.094 3.176 1 73.75 25 ASP B O 1
ATOM 1519 N N . HIS B 1 26 ? -0.045 -20.422 4.156 1 88 26 HIS B N 1
ATOM 1520 C CA . HIS B 1 26 ? 0.736 -20.703 2.959 1 88 26 HIS B CA 1
ATOM 1521 C C . HIS B 1 26 ? 0.146 -21.875 2.182 1 88 26 HIS B C 1
ATOM 1523 O O . HIS B 1 26 ? -0.097 -22.953 2.75 1 88 26 HIS B O 1
ATOM 1529 N N . GLN B 1 27 ? -0.286 -21.625 0.963 1 93.75 27 GLN B N 1
ATOM 1530 C CA . GLN B 1 27 ? -0.855 -22.625 0.075 1 93.75 27 GLN B CA 1
ATOM 1531 C C . GLN B 1 27 ? 0.105 -22.969 -1.063 1 93.75 27 GLN B C 1
ATOM 1533 O O . GLN B 1 27 ? 0.807 -22.094 -1.569 1 93.75 27 GLN B O 1
ATOM 1538 N N . GLN B 1 28 ? 0.222 -24.25 -1.361 1 96.69 28 GLN B N 1
ATOM 1539 C CA . GLN B 1 28 ? 0.947 -24.719 -2.539 1 96.69 28 GLN B CA 1
ATOM 1540 C C . GLN B 1 28 ? -0.006 -25.312 -3.572 1 96.69 28 GLN B C 1
ATOM 1542 O O . GLN B 1 28 ? -0.857 -26.141 -3.234 1 96.69 28 GLN B O 1
ATOM 1547 N N . ILE B 1 29 ? 0.201 -24.891 -4.805 1 97.81 29 ILE B N 1
ATOM 1548 C CA . ILE B 1 29 ? -0.651 -25.375 -5.887 1 97.81 29 ILE B CA 1
ATOM 1549 C C . ILE B 1 29 ? 0.213 -25.828 -7.059 1 97.81 29 ILE B C 1
ATOM 1551 O O . ILE B 1 29 ? 1.163 -25.141 -7.441 1 97.81 29 ILE B O 1
ATOM 1555 N N . THR B 1 30 ? 0.015 -26.906 -7.551 1 97.56 30 THR B N 1
ATOM 1556 C CA . THR B 1 30 ? 0.611 -27.375 -8.797 1 97.56 30 THR B CA 1
ATOM 1557 C C . THR B 1 30 ? -0.383 -27.266 -9.945 1 97.56 30 THR B C 1
ATOM 1559 O O . THR B 1 30 ? -1.517 -27.734 -9.852 1 97.56 30 THR B O 1
ATOM 1562 N N . VAL B 1 31 ? 0.051 -26.656 -11.055 1 97.62 31 VAL B N 1
ATOM 1563 C CA . VAL B 1 31 ? -0.846 -26.406 -12.18 1 97.62 31 VAL B CA 1
ATOM 1564 C C . VAL B 1 31 ? -0.178 -26.828 -13.484 1 97.62 31 VAL B C 1
ATOM 1566 O O . VAL B 1 31 ? 1.031 -26.656 -13.656 1 97.62 31 VAL B O 1
ATOM 1569 N N . LYS B 1 32 ? -0.963 -27.359 -14.359 1 97.19 32 LYS B N 1
ATOM 1570 C CA . LYS B 1 32 ? -0.468 -27.719 -15.688 1 97.19 32 LYS B CA 1
ATOM 1571 C C . LYS B 1 32 ? -0.455 -26.5 -16.609 1 97.19 32 LYS B C 1
ATOM 1573 O O . LYS B 1 32 ? -1.38 -25.688 -16.594 1 97.19 32 LYS B O 1
ATOM 1578 N N . THR B 1 33 ? 0.557 -26.484 -17.453 1 97.44 33 THR B N 1
ATOM 1579 C CA . THR B 1 33 ? 0.615 -25.438 -18.469 1 97.44 33 THR B CA 1
ATOM 1580 C C . THR B 1 33 ? -0.676 -25.391 -19.281 1 97.44 33 THR B C 1
ATOM 1582 O O . THR B 1 33 ? -1.207 -26.438 -19.656 1 97.44 33 THR B O 1
ATOM 1585 N N . GLY B 1 34 ? -1.148 -24.156 -19.5 1 97.25 34 GLY B N 1
ATOM 1586 C CA . GLY B 1 34 ? -2.348 -24 -20.312 1 97.25 34 GLY B CA 1
ATOM 1587 C C . GLY B 1 34 ? -3.619 -23.922 -19.484 1 97.25 34 GLY B C 1
ATOM 1588 O O . GLY B 1 34 ? -4.656 -23.469 -19.969 1 97.25 34 GLY B O 1
ATOM 1589 N N . ASP B 1 35 ? -3.594 -24.375 -18.25 1 97.88 35 ASP B N 1
ATOM 1590 C CA . ASP B 1 35 ? -4.77 -24.375 -17.375 1 97.88 35 ASP B CA 1
ATOM 1591 C C . ASP B 1 35 ? -4.957 -23.016 -16.703 1 97.88 35 ASP B C 1
ATOM 1593 O O . ASP B 1 35 ? -4.02 -22.219 -16.641 1 97.88 35 ASP B O 1
ATOM 1597 N N . ASP B 1 36 ? -6.184 -22.766 -16.281 1 98.56 36 ASP B N 1
ATOM 1598 C CA . ASP B 1 36 ? -6.465 -21.656 -15.375 1 98.56 36 ASP B CA 1
ATOM 1599 C C . ASP B 1 36 ? -6.266 -22.078 -13.922 1 98.56 36 ASP B C 1
ATOM 1601 O O . ASP B 1 36 ? -6.398 -23.25 -13.586 1 98.56 36 ASP B O 1
ATOM 1605 N N . VAL B 1 37 ? -5.973 -21.141 -13.109 1 98.56 37 VAL B N 1
ATOM 1606 C CA . VAL B 1 37 ? -5.855 -21.453 -11.695 1 98.56 37 VAL B CA 1
ATOM 1607 C C . VAL B 1 37 ? -6.453 -20.328 -10.859 1 98.56 37 VAL B C 1
ATOM 1609 O O . VAL B 1 37 ? -6.367 -19.156 -11.234 1 98.56 37 VAL B O 1
ATOM 1612 N N . THR B 1 38 ? -7.035 -20.688 -9.742 1 98.69 38 THR B N 1
ATOM 1613 C CA . THR B 1 38 ? -7.57 -19.719 -8.797 1 98.69 38 THR B CA 1
ATOM 1614 C C . THR B 1 38 ? -6.645 -19.562 -7.594 1 98.69 38 THR B C 1
ATOM 1616 O O . THR B 1 38 ? -6.32 -20.547 -6.922 1 98.69 38 THR B O 1
ATOM 1619 N N . LEU B 1 39 ? -6.211 -18.375 -7.355 1 98.5 39 LEU B N 1
ATOM 1620 C CA . LEU B 1 39 ? -5.48 -18.031 -6.141 1 98.5 39 LEU B CA 1
ATOM 1621 C C . LEU B 1 39 ? -6.434 -17.594 -5.035 1 98.5 39 LEU B C 1
ATOM 1623 O O . LEU B 1 39 ? -6.902 -16.453 -5.035 1 98.5 39 LEU B O 1
ATOM 1627 N N . GLN B 1 40 ? -6.641 -18.422 -4.148 1 98 40 GLN B N 1
ATOM 1628 C CA . GLN B 1 40 ? -7.68 -18.219 -3.146 1 98 40 GLN B CA 1
ATOM 1629 C C . GLN B 1 40 ? -7.223 -17.219 -2.088 1 98 40 GLN B C 1
ATOM 1631 O O . GLN B 1 40 ? -6.125 -17.344 -1.539 1 98 40 GLN B O 1
ATOM 1636 N N . CYS B 1 41 ? -8.07 -16.266 -1.825 1 98.12 41 CYS B N 1
ATOM 1637 C CA . CYS B 1 41 ? -7.852 -15.273 -0.776 1 98.12 41 CYS B CA 1
ATOM 1638 C C . CYS B 1 41 ? -9.18 -14.797 -0.197 1 98.12 41 CYS B C 1
ATOM 1640 O O . CYS B 1 41 ? -9.945 -14.117 -0.877 1 98.12 41 CYS B O 1
ATOM 1642 N N . LEU B 1 42 ? -9.43 -15.227 1.03 1 97.25 42 LEU B N 1
ATOM 1643 C CA . LEU B 1 42 ? -10.664 -14.875 1.729 1 97.25 42 LEU B CA 1
ATOM 1644 C C . LEU B 1 42 ? -10.359 -14.078 2.994 1 97.25 42 LEU B C 1
ATOM 1646 O O . LEU B 1 42 ? -9.711 -14.586 3.91 1 97.25 42 LEU B O 1
ATOM 1650 N N . ASP B 1 43 ? -10.789 -12.828 3.01 1 97.06 43 ASP B N 1
ATOM 1651 C CA . ASP B 1 43 ? -10.617 -11.992 4.191 1 97.06 43 ASP B CA 1
ATOM 1652 C C . ASP B 1 43 ? -11.922 -11.898 4.988 1 97.06 43 ASP B C 1
ATOM 1654 O O . ASP B 1 43 ? -12.789 -11.078 4.684 1 97.06 43 ASP B O 1
ATOM 1658 N N . HIS B 1 44 ? -11.914 -12.539 6.094 1 93.94 44 HIS B N 1
ATOM 1659 C CA . HIS B 1 44 ? -13.148 -12.688 6.855 1 93.94 44 HIS B CA 1
ATOM 1660 C C . HIS B 1 44 ? -13.281 -11.594 7.91 1 93.94 44 HIS B C 1
ATOM 1662 O O . HIS B 1 44 ? -14.18 -11.648 8.758 1 93.94 44 HIS B O 1
ATOM 1668 N N . ARG B 1 45 ? -12.406 -10.609 8.008 1 94.25 45 ARG B N 1
ATOM 1669 C CA . ARG B 1 45 ? -12.383 -9.586 9.047 1 94.25 45 ARG B CA 1
ATOM 1670 C C . ARG B 1 45 ? -13.484 -8.555 8.828 1 94.25 45 ARG B C 1
ATOM 1672 O O . ARG B 1 45 ? -13.492 -7.508 9.469 1 94.25 45 ARG B O 1
ATOM 1679 N N . GLY B 1 46 ? -14.531 -8.844 8.078 1 92.56 46 GLY B N 1
ATOM 1680 C CA . GLY B 1 46 ? -15.609 -7.902 7.852 1 92.56 46 GLY B CA 1
ATOM 1681 C C . GLY B 1 46 ? -15.148 -6.617 7.188 1 92.56 46 GLY B C 1
ATOM 1682 O O . GLY B 1 46 ? -13.969 -6.461 6.875 1 92.56 46 GLY B O 1
ATOM 1683 N N . GLY B 1 47 ? -16.188 -5.66 6.852 1 94.38 47 GLY B N 1
ATOM 1684 C CA . GLY B 1 47 ? -15.859 -4.391 6.219 1 94.38 47 GLY B CA 1
ATOM 1685 C C . GLY B 1 47 ? -15.703 -4.496 4.715 1 94.38 47 GLY B C 1
ATOM 1686 O O . GLY B 1 47 ? -15.562 -5.598 4.176 1 94.38 47 GLY B O 1
ATOM 1687 N N . ASP B 1 48 ? -15.664 -3.336 4.109 1 94.12 48 ASP B N 1
ATOM 1688 C CA . ASP B 1 48 ? -15.477 -3.273 2.662 1 94.12 48 ASP B CA 1
ATOM 1689 C C . ASP B 1 48 ? -13.992 -3.289 2.297 1 94.12 48 ASP B C 1
ATOM 1691 O O . ASP B 1 48 ? -13.156 -2.812 3.064 1 94.12 48 ASP B O 1
ATOM 1695 N N . ILE B 1 49 ? -13.773 -3.844 1.146 1 95.81 49 ILE B N 1
ATOM 1696 C CA . ILE B 1 49 ? -12.398 -3.826 0.646 1 95.81 49 ILE B CA 1
ATOM 1697 C C . ILE B 1 49 ? -12.039 -2.418 0.179 1 95.81 49 ILE B C 1
ATOM 1699 O O . ILE B 1 49 ? -12.68 -1.874 -0.725 1 95.81 49 ILE B O 1
ATOM 1703 N N . LYS B 1 50 ? -11.062 -1.827 0.777 1 93.12 50 LYS B N 1
ATOM 1704 C CA . LYS B 1 50 ? -10.594 -0.504 0.373 1 93.12 50 LYS B CA 1
ATOM 1705 C C . LYS B 1 50 ? -9.375 -0.604 -0.537 1 93.12 50 LYS B C 1
ATOM 1707 O O . LYS B 1 50 ? -9.188 0.226 -1.429 1 93.12 50 LYS B O 1
ATOM 1712 N N . LEU B 1 51 ? -8.586 -1.626 -0.24 1 94.88 51 LEU B N 1
ATOM 1713 C CA . LEU B 1 51 ? -7.387 -1.877 -1.027 1 94.88 51 LEU B CA 1
ATOM 1714 C C . LEU B 1 51 ? -7.133 -3.373 -1.169 1 94.88 51 LEU B C 1
ATOM 1716 O O . LEU B 1 51 ? -7.258 -4.125 -0.198 1 94.88 51 LEU B O 1
ATOM 1720 N N . LEU B 1 52 ? -6.922 -3.775 -2.361 1 97.19 52 LEU B N 1
ATOM 1721 C CA . LEU B 1 52 ? -6.516 -5.137 -2.686 1 97.19 52 LEU B CA 1
ATOM 1722 C C . LEU B 1 52 ? -5.273 -5.137 -3.57 1 97.19 52 LEU B C 1
ATOM 1724 O O . LEU B 1 52 ? -5.262 -4.504 -4.629 1 97.19 52 LEU B O 1
ATOM 1728 N N . GLU B 1 53 ? -4.215 -5.801 -3.096 1 96.69 53 GLU B N 1
ATOM 1729 C CA . GLU B 1 53 ? -3.006 -5.969 -3.896 1 96.69 53 GLU B CA 1
ATOM 1730 C C . GLU B 1 53 ? -2.596 -7.438 -3.977 1 96.69 53 GLU B C 1
ATOM 1732 O O . GLU B 1 53 ? -2.328 -8.07 -2.953 1 96.69 53 GLU B O 1
ATOM 1737 N N . TRP B 1 54 ? -2.65 -7.945 -5.164 1 97.94 54 TRP B N 1
ATOM 1738 C CA . TRP B 1 54 ? -1.978 -9.211 -5.445 1 97.94 54 TRP B CA 1
ATOM 1739 C C . TRP B 1 54 ? -0.577 -8.969 -6 1 97.94 54 TRP B C 1
ATOM 1741 O O . TRP B 1 54 ? -0.405 -8.242 -6.98 1 97.94 54 TRP B O 1
ATOM 1751 N N . MET B 1 55 ? 0.429 -9.578 -5.324 1 97 55 MET B N 1
ATOM 1752 C CA . MET B 1 55 ? 1.821 -9.383 -5.723 1 97 55 MET B CA 1
ATOM 1753 C C . MET B 1 55 ? 2.508 -10.727 -5.965 1 97 55 MET B C 1
ATOM 1755 O O . MET B 1 55 ? 2.123 -11.734 -5.383 1 97 55 MET B O 1
ATOM 1759 N N . LYS B 1 56 ? 3.434 -10.664 -6.879 1 97.25 56 LYS B N 1
ATOM 1760 C CA . LYS B 1 56 ? 4.367 -11.773 -7.062 1 97.25 56 LYS B CA 1
ATOM 1761 C C . LYS B 1 56 ? 5.754 -11.422 -6.535 1 97.25 56 LYS B C 1
ATOM 1763 O O . LYS B 1 56 ? 6.277 -10.344 -6.828 1 97.25 56 LYS B O 1
ATOM 1768 N N . GLN B 1 57 ? 6.355 -12.219 -5.738 1 93.69 57 GLN B N 1
ATOM 1769 C CA . GLN B 1 57 ? 7.566 -11.922 -4.98 1 93.69 57 GLN B CA 1
ATOM 1770 C C . GLN B 1 57 ? 8.711 -11.516 -5.906 1 93.69 57 GLN B C 1
ATOM 1772 O O . GLN B 1 57 ? 9.523 -10.656 -5.555 1 93.69 57 GLN B O 1
ATOM 1777 N N . ASP B 1 58 ? 8.797 -11.992 -7.094 1 90.88 58 ASP B N 1
ATOM 1778 C CA . ASP B 1 58 ? 9.945 -11.734 -7.953 1 90.88 58 ASP B CA 1
ATOM 1779 C C . ASP B 1 58 ? 9.664 -10.594 -8.93 1 90.88 58 ASP B C 1
ATOM 1781 O O . ASP B 1 58 ? 10.469 -10.312 -9.812 1 90.88 58 ASP B O 1
ATOM 1785 N N . LEU B 1 59 ? 8.531 -9.953 -8.719 1 92.19 59 LEU B N 1
ATOM 1786 C CA . LEU B 1 59 ? 8.164 -8.844 -9.602 1 92.19 59 LEU B CA 1
ATOM 1787 C C . LEU B 1 59 ? 7.988 -7.559 -8.805 1 92.19 59 LEU B C 1
ATOM 1789 O O . LEU B 1 59 ? 7.461 -7.578 -7.691 1 92.19 59 LEU B O 1
ATOM 1793 N N . GLU B 1 60 ? 8.328 -6.457 -9.391 1 85.5 60 GLU B N 1
ATOM 1794 C CA . GLU B 1 60 ? 8.125 -5.148 -8.773 1 85.5 60 GLU B CA 1
ATOM 1795 C C . GLU B 1 60 ? 6.695 -4.66 -8.969 1 85.5 60 GLU B C 1
ATOM 1797 O O . GLU B 1 60 ? 6.082 -4.133 -8.039 1 85.5 60 GLU B O 1
ATOM 1802 N N . GLU B 1 61 ? 6.199 -4.883 -10.219 1 89.75 61 GLU B N 1
ATOM 1803 C CA . GLU B 1 61 ? 4.824 -4.492 -10.508 1 89.75 61 GLU B CA 1
ATOM 1804 C C . GLU B 1 61 ? 3.828 -5.488 -9.93 1 89.75 61 GLU B C 1
ATOM 1806 O O . GLU B 1 61 ? 4.195 -6.621 -9.602 1 89.75 61 GLU B O 1
ATOM 1811 N N . ASP B 1 62 ? 2.631 -5.055 -9.828 1 94.69 62 ASP B N 1
ATOM 1812 C CA . ASP B 1 62 ? 1.604 -5.871 -9.188 1 94.69 62 ASP B CA 1
ATOM 1813 C C . ASP B 1 62 ? 0.981 -6.848 -10.18 1 94.69 62 ASP B C 1
ATOM 1815 O O . ASP B 1 62 ? 1.018 -6.621 -11.391 1 94.69 62 ASP B O 1
ATOM 1819 N N . VAL B 1 63 ? 0.484 -7.906 -9.656 1 97.44 63 VAL B N 1
ATOM 1820 C CA . VAL B 1 63 ? -0.339 -8.844 -10.414 1 97.44 63 VAL B CA 1
ATOM 1821 C C . VAL B 1 63 ? -1.728 -8.25 -10.641 1 97.44 63 VAL B C 1
ATOM 1823 O O . VAL B 1 63 ? -2.256 -8.289 -11.75 1 97.44 63 VAL B O 1
ATOM 1826 N N . PHE B 1 64 ? -2.244 -7.656 -9.633 1 96.75 64 PHE B N 1
ATOM 1827 C CA . PHE B 1 64 ? -3.564 -7.035 -9.633 1 96.75 64 PHE B CA 1
ATOM 1828 C C . PHE B 1 64 ? -3.691 -6.035 -8.492 1 96.75 64 PHE B C 1
ATOM 1830 O O . PHE B 1 64 ? -3.225 -6.285 -7.383 1 96.75 64 PHE B O 1
ATOM 1837 N N . VAL B 1 65 ? -4.309 -4.906 -8.773 1 95.31 65 VAL B N 1
ATOM 1838 C CA . VAL B 1 65 ? -4.5 -3.904 -7.73 1 95.31 65 VAL B CA 1
ATOM 1839 C C . VAL B 1 65 ? -5.906 -3.322 -7.828 1 95.31 65 VAL B C 1
ATOM 1841 O O . VAL B 1 65 ? -6.383 -3.014 -8.922 1 95.31 65 VAL B O 1
ATOM 1844 N N . PHE B 1 66 ? -6.582 -3.281 -6.746 1 94.75 66 PHE B N 1
ATOM 1845 C CA . PHE B 1 66 ? -7.836 -2.564 -6.559 1 94.75 66 PHE B CA 1
ATOM 1846 C C . PHE B 1 66 ? -7.691 -1.494 -5.484 1 94.75 66 PHE B C 1
ATOM 1848 O O . PHE B 1 66 ? -7.297 -1.789 -4.352 1 94.75 66 PHE B O 1
ATOM 1855 N N . ARG B 1 67 ? -7.984 -0.264 -5.836 1 89.44 67 ARG B N 1
ATOM 1856 C CA . ARG B 1 67 ? -7.848 0.856 -4.91 1 89.44 67 ARG B CA 1
ATOM 1857 C C . ARG B 1 67 ? -8.875 1.943 -5.211 1 89.44 67 ARG B C 1
ATOM 1859 O O . ARG B 1 67 ? -9.133 2.254 -6.379 1 89.44 67 ARG B O 1
ATOM 1866 N N . HIS B 1 68 ? -9.414 2.512 -4.16 1 80.38 68 HIS B N 1
ATOM 1867 C CA . HIS B 1 68 ? -10.398 3.586 -4.258 1 80.38 68 HIS B CA 1
ATOM 1868 C C . HIS B 1 68 ? -11.531 3.209 -5.207 1 80.38 68 HIS B C 1
ATOM 1870 O O . HIS B 1 68 ? -11.93 4.012 -6.051 1 80.38 68 HIS B O 1
ATOM 1876 N N . GLY B 1 69 ? -11.914 1.953 -5.246 1 81.88 69 GLY B N 1
ATOM 1877 C CA . GLY B 1 69 ? -13.07 1.515 -6.004 1 81.88 69 GLY B CA 1
ATOM 1878 C C . GLY B 1 69 ? -12.75 1.176 -7.449 1 81.88 69 GLY B C 1
ATOM 1879 O O . GLY B 1 69 ? -13.648 0.884 -8.242 1 81.88 69 GLY B O 1
ATOM 1880 N N . ASN B 1 70 ? -11.438 1.23 -7.773 1 86.12 70 ASN B N 1
ATOM 1881 C CA . ASN B 1 70 ? -11.055 0.985 -9.164 1 86.12 70 ASN B CA 1
ATOM 1882 C C . ASN B 1 70 ? -9.883 0.017 -9.258 1 86.12 70 ASN B C 1
ATOM 1884 O O . ASN B 1 70 ? -9.047 -0.047 -8.352 1 86.12 70 ASN B O 1
ATOM 1888 N N . MET B 1 71 ? -9.961 -0.7 -10.398 1 84.12 71 MET B N 1
ATOM 1889 C CA . MET B 1 71 ? -8.797 -1.513 -10.734 1 84.12 71 MET B CA 1
ATOM 1890 C C . MET B 1 71 ? -7.734 -0.675 -11.43 1 84.12 71 MET B C 1
ATOM 1892 O O . MET B 1 71 ? -8.055 0.168 -12.273 1 84.12 71 M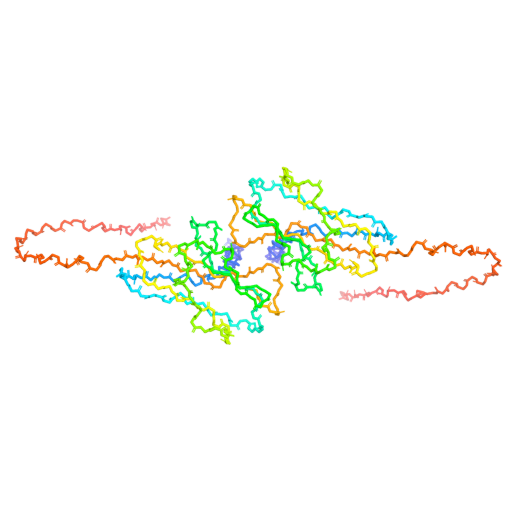ET B O 1
ATOM 1896 N N . SER B 1 72 ? -6.551 -0.823 -11.078 1 82.38 72 SER B N 1
ATOM 1897 C CA . SER B 1 72 ? -5.465 -0.042 -11.664 1 82.38 72 SER B CA 1
ATOM 1898 C C . SER B 1 72 ? -4.66 -0.873 -12.656 1 82.38 72 SER B C 1
ATOM 1900 O O . SER B 1 72 ? -3.695 -1.544 -12.281 1 82.38 72 SER B O 1
ATOM 1902 N N . LYS B 1 73 ? -4.902 -0.696 -13.891 1 81.31 73 LYS B N 1
ATOM 1903 C CA . LYS B 1 73 ? -4.184 -1.429 -14.93 1 81.31 73 LYS B CA 1
ATOM 1904 C C . LYS B 1 73 ? -2.758 -0.905 -15.086 1 81.31 73 LYS B C 1
ATOM 1906 O O . LYS B 1 73 ? -1.846 -1.662 -15.422 1 81.31 73 LYS B O 1
ATOM 1911 N N . ASP B 1 74 ? -2.582 0.365 -14.711 1 82.38 74 ASP B N 1
ATOM 1912 C CA . ASP B 1 74 ? -1.286 1.014 -14.891 1 82.38 74 ASP B CA 1
ATOM 1913 C C . ASP B 1 74 ? -0.252 0.452 -13.914 1 82.38 74 ASP B C 1
ATOM 1915 O O . ASP B 1 74 ? 0.953 0.549 -14.156 1 82.38 74 ASP B O 1
ATOM 1919 N N . LEU B 1 75 ? -0.694 -0.19 -12.93 1 86.56 75 LEU B N 1
ATOM 1920 C CA . LEU B 1 75 ? 0.213 -0.709 -11.914 1 86.56 75 LEU B CA 1
ATOM 1921 C C . LEU B 1 75 ? 0.468 -2.197 -12.125 1 86.56 75 LEU B C 1
ATOM 1923 O O . LEU B 1 75 ? 1.354 -2.775 -11.484 1 86.56 75 LEU B O 1
ATOM 1927 N N . GLN B 1 76 ? -0.26 -2.766 -13.016 1 92 76 GLN B N 1
ATOM 1928 C CA . GLN B 1 76 ? -0.177 -4.203 -13.25 1 92 76 GLN B CA 1
ATOM 1929 C C . GLN B 1 76 ? 0.997 -4.543 -14.164 1 92 76 GLN B C 1
ATOM 1931 O O . GLN B 1 76 ? 1.247 -3.844 -15.148 1 92 76 GLN B O 1
ATOM 1936 N N . HIS B 1 77 ? 1.708 -5.574 -13.844 1 94.38 77 HIS B N 1
ATOM 1937 C CA . HIS B 1 77 ? 2.727 -6.082 -14.75 1 94.38 77 HIS B CA 1
ATOM 1938 C C . HIS B 1 77 ? 2.115 -6.48 -16.094 1 94.38 77 HIS B C 1
ATOM 1940 O O . HIS B 1 77 ? 1.057 -7.109 -16.141 1 94.38 77 HIS B O 1
ATOM 1946 N N . PRO B 1 78 ? 2.812 -6.199 -17.141 1 94.94 78 PRO B N 1
ATOM 1947 C CA . PRO B 1 78 ? 2.244 -6.414 -18.484 1 94.94 78 PRO B CA 1
ATOM 1948 C C . PRO B 1 78 ? 1.848 -7.871 -18.719 1 94.94 78 PRO B C 1
ATOM 1950 O O . PRO B 1 78 ? 0.864 -8.141 -19.422 1 94.94 78 PRO B O 1
ATOM 1953 N N . SER B 1 79 ? 2.529 -8.82 -18.172 1 95.81 79 SER B N 1
ATOM 1954 C CA . SER B 1 79 ? 2.271 -10.227 -18.438 1 95.81 79 SER B CA 1
ATOM 1955 C C . SER B 1 79 ? 0.937 -10.672 -17.859 1 95.81 79 SER B C 1
ATOM 1957 O O . SER B 1 79 ? 0.431 -11.742 -18.188 1 95.81 79 SER B O 1
ATOM 1959 N N . PHE B 1 80 ? 0.382 -9.828 -17 1 97.31 80 PHE B N 1
ATOM 1960 C CA . PHE B 1 80 ? -0.851 -10.242 -16.344 1 97.31 80 PHE B CA 1
ATOM 1961 C C . PHE B 1 80 ? -2.051 -9.508 -16.922 1 97.31 80 PHE B C 1
ATOM 1963 O O . PHE B 1 80 ? -3.195 -9.805 -16.578 1 97.31 80 PHE B O 1
ATOM 1970 N N . ILE B 1 81 ? -1.826 -8.578 -17.781 1 94.88 81 ILE B N 1
ATOM 1971 C CA . ILE B 1 81 ? -2.916 -7.805 -18.359 1 94.88 81 ILE B CA 1
ATOM 1972 C C . ILE B 1 81 ? -3.816 -8.727 -19.188 1 94.88 81 ILE B C 1
ATOM 1974 O O . ILE B 1 81 ? -3.334 -9.492 -20.016 1 94.88 81 ILE B O 1
ATOM 1978 N N . ASN B 1 82 ? -5.105 -8.758 -18.906 1 94.69 82 ASN B N 1
ATOM 1979 C CA . ASN B 1 82 ? -6.148 -9.539 -19.562 1 94.69 82 ASN B CA 1
ATOM 1980 C C . ASN B 1 82 ? -6.035 -11.023 -19.219 1 94.69 82 ASN B C 1
ATOM 1982 O O . ASN B 1 82 ? -6.688 -11.859 -19.844 1 94.69 82 ASN B O 1
ATOM 1986 N N . ARG B 1 83 ? -5.129 -11.391 -18.344 1 97.88 83 ARG B N 1
ATOM 1987 C CA . ARG B 1 83 ? -4.969 -12.797 -17.984 1 97.88 83 ARG B CA 1
ATOM 1988 C C . ARG B 1 83 ? -5.441 -13.062 -16.562 1 97.88 83 ARG B C 1
ATOM 1990 O O . ARG B 1 83 ? -5.531 -14.211 -16.125 1 97.88 83 ARG B O 1
ATOM 1997 N N . VAL B 1 84 ? -5.711 -11.938 -15.812 1 97.94 84 VAL B N 1
ATOM 1998 C CA . VAL B 1 84 ? -6.176 -12.125 -14.438 1 97.94 84 VAL B CA 1
ATOM 1999 C C . VAL B 1 84 ? -7.527 -11.445 -14.25 1 97.94 84 VAL B C 1
ATOM 2001 O O . VAL B 1 84 ? -7.789 -10.398 -14.859 1 97.94 84 VAL B O 1
ATOM 2004 N N . GLU B 1 85 ? -8.328 -12.039 -13.469 1 97.06 85 GLU B N 1
ATOM 2005 C CA . GLU B 1 85 ? -9.625 -11.461 -13.102 1 97.06 85 GLU B CA 1
ATOM 2006 C C . GLU B 1 85 ? -10.055 -11.93 -11.711 1 97.06 85 GLU B C 1
ATOM 2008 O O . GLU B 1 85 ? -9.688 -13.023 -11.273 1 97.06 85 GLU B O 1
ATOM 2013 N N . LEU B 1 86 ? -10.805 -11.133 -11.031 1 97.81 86 LEU B N 1
ATOM 2014 C CA . LEU B 1 86 ? -11.359 -11.531 -9.742 1 97.81 86 LEU B CA 1
ATOM 2015 C C . LEU B 1 86 ? -12.383 -12.648 -9.914 1 97.81 86 LEU B C 1
ATOM 2017 O O . LEU B 1 86 ? -13.211 -12.602 -10.828 1 97.81 86 LEU B O 1
ATOM 2021 N N . LYS B 1 87 ? -12.312 -13.656 -9.078 1 98.12 87 LYS B N 1
ATOM 2022 C CA . LYS B 1 87 ? -13.328 -14.703 -9.07 1 98.12 87 LYS B CA 1
ATOM 2023 C C . LYS B 1 87 ? -14.711 -14.117 -8.797 1 98.12 87 LYS B C 1
ATOM 2025 O O . LYS B 1 87 ? -15.703 -14.547 -9.398 1 98.12 87 LYS B O 1
ATOM 2030 N N . ASP B 1 88 ? -14.734 -13.18 -7.844 1 97.06 88 ASP B N 1
ATOM 2031 C CA . ASP B 1 88 ? -15.945 -12.422 -7.527 1 97.06 88 ASP B CA 1
ATOM 2032 C C . ASP B 1 88 ? -15.719 -10.922 -7.723 1 97.06 88 ASP B C 1
ATOM 2034 O O . ASP B 1 88 ? -15.18 -10.25 -6.844 1 97.06 88 ASP B O 1
ATOM 2038 N N . PRO B 1 89 ? -16.203 -10.398 -8.797 1 95 89 PRO B N 1
ATOM 2039 C CA . PRO B 1 89 ? -15.969 -8.977 -9.086 1 95 89 PRO B CA 1
ATOM 2040 C C . PRO B 1 89 ? -16.531 -8.055 -8.008 1 95 89 PRO B C 1
ATOM 2042 O O . PRO B 1 89 ? -16.094 -6.91 -7.879 1 95 89 PRO B O 1
ATOM 2045 N N . GLU B 1 90 ? -17.484 -8.516 -7.215 1 94.56 90 GLU B N 1
ATOM 2046 C CA . GLU B 1 90 ? -18.078 -7.688 -6.18 1 94.56 90 GLU B CA 1
ATOM 2047 C C . GLU B 1 90 ? -17.375 -7.883 -4.84 1 94.56 90 GLU B C 1
ATOM 2049 O O . GLU B 1 90 ? -17.672 -7.172 -3.873 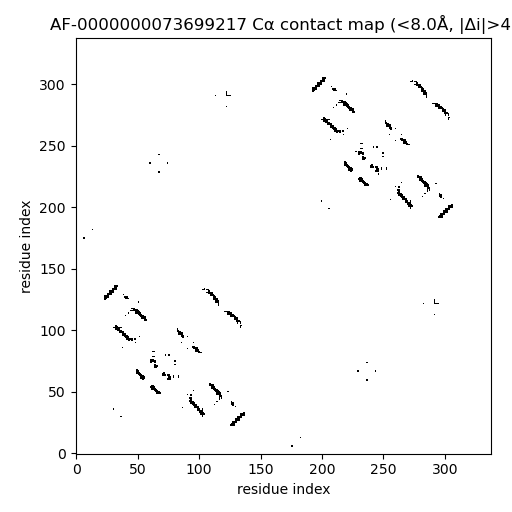1 94.56 90 GLU B O 1
ATOM 2054 N N . MET B 1 91 ? -16.438 -8.828 -4.785 1 96.56 91 MET B N 1
ATOM 2055 C CA . MET B 1 91 ? -15.648 -9.133 -3.6 1 96.56 91 MET B CA 1
ATOM 2056 C C . MET B 1 91 ? -16.547 -9.336 -2.381 1 96.56 91 MET B C 1
ATOM 2058 O O . MET B 1 91 ? -16.219 -8.859 -1.289 1 96.56 91 MET B O 1
ATOM 2062 N N . LYS B 1 92 ? -17.625 -9.961 -2.619 1 94.69 92 LYS B N 1
ATOM 2063 C CA . LYS B 1 92 ? -18.578 -10.195 -1.545 1 94.69 92 LYS B CA 1
ATOM 2064 C C . LYS B 1 92 ? -17.984 -11.102 -0.466 1 94.69 92 LYS B C 1
ATOM 2066 O O . LYS B 1 92 ? -17.234 -12.031 -0.768 1 94.69 92 LYS B O 1
ATOM 2071 N N . ASP B 1 93 ? -18.328 -10.789 0.754 1 93.31 93 ASP B N 1
ATOM 2072 C CA . ASP B 1 93 ? -17.953 -11.578 1.923 1 93.31 93 ASP B CA 1
ATOM 2073 C C . ASP B 1 93 ? -16.438 -11.734 2.016 1 93.31 93 ASP B C 1
ATOM 2075 O O . ASP B 1 93 ? -15.945 -12.766 2.475 1 93.31 93 ASP B O 1
ATOM 2079 N N . GLY B 1 94 ? -15.672 -10.805 1.355 1 96.44 94 GLY B N 1
ATOM 2080 C CA . GLY B 1 94 ? -14.227 -10.758 1.5 1 96.44 94 GLY B CA 1
ATOM 2081 C C . GLY B 1 94 ? -13.508 -11.695 0.548 1 96.44 94 GLY B C 1
ATOM 2082 O O . GLY B 1 94 ? -12.328 -12 0.747 1 96.44 94 GLY B O 1
ATOM 2083 N N . ASP B 1 95 ? -14.273 -12.258 -0.441 1 97.56 95 ASP B N 1
ATOM 2084 C CA . ASP B 1 95 ? -13.625 -13.102 -1.437 1 97.56 95 ASP B CA 1
ATOM 2085 C C . ASP B 1 95 ? -12.922 -12.258 -2.5 1 97.56 95 ASP B C 1
ATOM 2087 O O . ASP B 1 95 ? -13.57 -11.719 -3.396 1 97.56 95 ASP B O 1
ATOM 2091 N N . VAL B 1 96 ? -11.625 -12.242 -2.373 1 98.19 96 VAL B N 1
ATOM 2092 C CA . VAL B 1 96 ? -10.836 -11.469 -3.322 1 98.19 96 VAL B CA 1
ATOM 2093 C C . VAL B 1 96 ? -9.883 -12.391 -4.078 1 98.19 96 VAL B C 1
ATOM 2095 O O . VAL B 1 96 ? -8.789 -11.984 -4.465 1 98.19 96 VAL B O 1
ATOM 2098 N N . SER B 1 97 ? -10.312 -13.648 -4.289 1 98.25 97 SER B N 1
ATOM 2099 C CA . SER B 1 97 ? -9.555 -14.633 -5.051 1 98.25 97 SER B CA 1
ATOM 2100 C C . SER B 1 97 ? -9.336 -14.18 -6.488 1 98.25 97 SER B C 1
ATOM 2102 O O . SER B 1 97 ? -10.172 -13.461 -7.051 1 98.25 97 SER B O 1
ATOM 2104 N N . LEU B 1 98 ? -8.289 -14.617 -7.027 1 98.5 98 LEU B N 1
ATOM 2105 C CA . LEU B 1 98 ? -7.898 -14.188 -8.367 1 98.5 98 LEU B CA 1
ATOM 2106 C C . LEU B 1 98 ? -7.758 -15.391 -9.297 1 98.5 98 LEU B C 1
ATOM 2108 O O . LEU B 1 98 ? -7.148 -16.391 -8.93 1 98.5 98 LEU B O 1
ATOM 2112 N N . ILE B 1 99 ? -8.32 -15.273 -10.438 1 98.75 99 ILE B N 1
ATOM 2113 C CA . ILE B 1 99 ? -8.148 -16.297 -11.461 1 98.75 99 ILE B CA 1
ATOM 2114 C C . ILE B 1 99 ? -7.027 -15.898 -12.414 1 98.75 99 ILE B C 1
ATOM 2116 O O . ILE B 1 99 ? -7.059 -14.812 -13 1 98.75 99 ILE B O 1
ATOM 2120 N N . LEU B 1 100 ? -6.086 -16.719 -12.555 1 98.75 100 LEU B N 1
ATOM 2121 C CA . LEU B 1 100 ? -5.02 -16.578 -13.539 1 98.75 100 LEU B CA 1
ATOM 2122 C C . LEU B 1 100 ? -5.246 -17.516 -14.719 1 98.75 100 LEU B C 1
ATOM 2124 O O . LEU B 1 100 ? -5.258 -18.75 -14.547 1 98.75 100 LEU B O 1
ATOM 2128 N N . LYS B 1 101 ? -5.363 -16.953 -15.852 1 98.69 101 LYS B N 1
ATOM 2129 C CA . LYS B 1 101 ? -5.727 -17.719 -17.031 1 98.69 101 LYS B CA 1
ATOM 2130 C C . LYS B 1 101 ? -4.484 -18.188 -17.797 1 98.69 101 LYS B C 1
ATOM 2132 O O . LYS B 1 101 ? -3.461 -17.484 -17.797 1 98.69 101 LYS B O 1
ATOM 2137 N N . ASN B 1 102 ? -4.574 -19.359 -18.391 1 98.06 102 ASN B N 1
ATOM 2138 C CA . ASN B 1 102 ? -3.566 -19.875 -19.312 1 98.06 102 ASN B CA 1
ATOM 2139 C C . ASN B 1 102 ? -2.17 -19.828 -18.688 1 98.06 102 ASN B C 1
ATOM 2141 O O . ASN B 1 102 ? -1.263 -19.219 -19.266 1 98.06 102 ASN B O 1
ATOM 2145 N N . VAL B 1 103 ? -2.031 -20.547 -17.672 1 98.38 103 VAL B N 1
ATOM 2146 C CA . VAL B 1 103 ? -0.805 -20.547 -16.875 1 98.38 103 VAL B CA 1
ATOM 2147 C C . VAL B 1 103 ? 0.367 -21.016 -17.734 1 98.38 103 VAL B C 1
ATOM 2149 O O . VAL B 1 103 ? 0.239 -21.969 -18.5 1 98.38 103 VAL B O 1
ATOM 2152 N N . THR B 1 104 ? 1.521 -20.328 -17.625 1 97.31 104 THR B N 1
ATOM 2153 C CA . THR B 1 104 ? 2.766 -20.703 -18.281 1 97.31 104 THR B CA 1
ATOM 2154 C C . THR B 1 104 ? 3.869 -20.953 -17.25 1 97.31 104 THR B C 1
ATOM 2156 O O . THR B 1 104 ? 3.686 -20.703 -16.062 1 97.31 104 THR B O 1
ATOM 2159 N N . VAL B 1 105 ? 5.008 -21.391 -17.672 1 96.62 105 VAL B N 1
ATOM 2160 C CA . VAL B 1 105 ? 6.141 -21.703 -16.797 1 96.62 105 VAL B CA 1
ATOM 2161 C C . VAL B 1 105 ? 6.602 -20.422 -16.094 1 96.62 105 VAL B C 1
ATOM 2163 O O . VAL B 1 105 ? 7.102 -20.484 -14.961 1 96.62 105 VAL B O 1
ATOM 2166 N N . ASN B 1 106 ? 6.348 -19.234 -16.734 1 96.5 106 ASN B N 1
ATOM 2167 C CA . ASN B 1 106 ? 6.789 -17.969 -16.172 1 96.5 106 ASN B CA 1
ATOM 2168 C C . ASN B 1 106 ? 5.91 -17.547 -14.992 1 96.5 106 ASN B C 1
ATOM 2170 O O . ASN B 1 106 ? 6.27 -16.641 -14.234 1 96.5 106 ASN B O 1
ATOM 2174 N N . ASP B 1 107 ? 4.836 -18.219 -14.859 1 98.06 107 ASP B N 1
ATOM 2175 C CA . ASP B 1 107 ? 3.912 -17.859 -13.781 1 98.06 107 ASP B CA 1
ATOM 2176 C C . ASP B 1 107 ? 4.289 -18.562 -12.477 1 98.06 107 ASP B C 1
ATOM 2178 O O . ASP B 1 107 ? 3.729 -18.266 -11.422 1 98.06 107 ASP B O 1
ATOM 2182 N N . ALA B 1 108 ? 5.234 -19.547 -12.5 1 98.12 108 ALA B N 1
ATOM 2183 C CA . ALA B 1 108 ? 5.688 -20.203 -11.281 1 98.12 108 ALA B CA 1
ATOM 2184 C C . ALA B 1 108 ? 6.27 -19.188 -10.297 1 98.12 108 ALA B C 1
ATOM 2186 O O . ALA B 1 108 ? 6.934 -18.234 -10.695 1 98.12 108 ALA B O 1
ATOM 2187 N N . GLY B 1 109 ? 5.984 -19.422 -9.055 1 98.12 109 GLY B N 1
ATOM 2188 C CA . GLY B 1 109 ? 6.492 -18.547 -8.016 1 98.12 109 GLY B CA 1
ATOM 2189 C C . GLY B 1 109 ? 5.5 -18.312 -6.891 1 98.12 109 GLY B C 1
ATOM 2190 O O . GLY B 1 109 ? 4.52 -19.062 -6.762 1 98.12 109 GLY B O 1
ATOM 2191 N N . THR B 1 110 ? 5.785 -17.359 -6.066 1 98.06 110 THR B N 1
ATOM 2192 C CA . THR B 1 110 ? 4.977 -17.094 -4.879 1 98.06 110 THR B CA 1
ATOM 2193 C C . THR B 1 110 ? 4.168 -15.82 -5.047 1 98.06 110 THR B C 1
ATOM 2195 O O . THR B 1 110 ? 4.711 -14.781 -5.426 1 98.06 110 THR B O 1
ATOM 2198 N N . TYR B 1 111 ? 2.932 -15.938 -4.75 1 98.31 111 TYR B N 1
ATOM 2199 C CA . TYR B 1 111 ? 1.974 -14.836 -4.82 1 98.31 111 TYR B CA 1
ATOM 2200 C C . TYR B 1 111 ? 1.454 -14.477 -3.436 1 98.31 111 TYR B C 1
ATOM 2202 O O . TYR B 1 111 ? 1.215 -15.359 -2.605 1 98.31 111 TYR B O 1
ATOM 2210 N N . GLU B 1 112 ? 1.259 -13.156 -3.234 1 98.06 112 GLU B N 1
ATOM 2211 C CA . GLU B 1 112 ? 0.806 -12.656 -1.939 1 98.06 112 GLU B CA 1
ATOM 2212 C C . GLU B 1 112 ? -0.402 -11.734 -2.092 1 98.06 112 GLU B C 1
ATOM 2214 O O . GLU B 1 112 ? -0.438 -10.898 -2.992 1 98.06 112 GLU B O 1
ATOM 2219 N N . CYS B 1 113 ? -1.329 -11.977 -1.24 1 98.38 113 CYS B N 1
ATOM 2220 C CA . CYS B 1 113 ? -2.553 -11.188 -1.215 1 98.38 113 CYS B CA 1
ATOM 2221 C C . CYS B 1 113 ? -2.576 -10.258 -0.008 1 98.38 113 CYS B C 1
ATOM 2223 O O . CYS B 1 113 ? -2.596 -10.711 1.135 1 98.38 113 CYS B O 1
ATOM 2225 N N . TYR B 1 114 ? -2.566 -8.922 -0.271 1 97.31 114 TYR B N 1
ATOM 2226 C CA . TYR B 1 114 ? -2.658 -7.898 0.764 1 97.31 114 TYR B CA 1
ATOM 2227 C C . TYR B 1 114 ? -3.998 -7.172 0.695 1 97.31 114 TYR B C 1
ATOM 2229 O O . TYR B 1 114 ? -4.41 -6.719 -0.375 1 97.31 114 TYR B O 1
ATOM 2237 N N . VAL B 1 115 ? -4.645 -7.023 1.876 1 97.5 115 VAL B N 1
ATOM 2238 C CA . VAL B 1 115 ? -5.977 -6.434 1.896 1 97.5 115 VAL B CA 1
ATOM 2239 C C . VAL B 1 115 ? -6.062 -5.387 3.004 1 97.5 115 VAL B C 1
ATOM 2241 O O . VAL B 1 115 ? -5.562 -5.605 4.109 1 97.5 115 VAL B O 1
ATOM 2244 N N . ARG B 1 116 ? -6.633 -4.258 2.699 1 95.94 116 ARG B N 1
ATOM 2245 C CA . ARG B 1 116 ? -7.086 -3.287 3.691 1 95.94 116 ARG B CA 1
ATOM 2246 C C . ARG B 1 116 ? -8.602 -3.133 3.648 1 95.94 116 ARG B C 1
ATOM 2248 O O . ARG B 1 116 ? -9.18 -2.932 2.578 1 95.94 116 ARG B O 1
ATOM 2255 N N . LYS B 1 117 ? -9.211 -3.254 4.738 1 95.12 117 LYS B N 1
ATOM 2256 C CA . LYS B 1 117 ? -10.664 -3.117 4.852 1 95.12 117 LYS B CA 1
ATOM 2257 C C . LYS B 1 117 ? -11.039 -1.788 5.504 1 95.12 117 LYS B C 1
ATOM 2259 O O . LYS B 1 117 ? -10.188 -1.105 6.07 1 95.12 117 LYS B O 1
ATOM 2264 N N . SER B 1 118 ? -12.297 -1.406 5.363 1 93.12 118 SER B N 1
ATOM 2265 C CA . SER B 1 118 ? -12.797 -0.137 5.883 1 93.12 118 SER B CA 1
ATOM 2266 C C . SER B 1 118 ? -12.695 -0.086 7.402 1 93.12 118 SER B C 1
ATOM 2268 O O . SER B 1 118 ? -12.594 0.995 7.988 1 93.12 118 SER B O 1
ATOM 2270 N N . ASN B 1 119 ? -12.727 -1.226 8.055 1 93.75 119 ASN B N 1
ATOM 2271 C CA . ASN B 1 119 ? -12.68 -1.268 9.508 1 93.75 119 ASN B CA 1
ATOM 2272 C C . ASN B 1 119 ? -11.273 -1.548 10.023 1 93.75 119 ASN B C 1
ATOM 2274 O O . ASN B 1 119 ? -11.078 -1.81 11.211 1 93.75 119 ASN B O 1
ATOM 2278 N N . THR B 1 120 ? -10.242 -1.595 9.125 1 91.81 120 THR B N 1
ATOM 2279 C CA . THR B 1 120 ? -8.852 -1.79 9.523 1 91.81 120 THR B CA 1
ATOM 2280 C C . THR B 1 120 ? -8.008 -0.565 9.18 1 91.81 120 THR B C 1
ATOM 2282 O O . THR B 1 120 ? -8.352 0.188 8.266 1 91.81 120 THR B O 1
ATOM 2285 N N . GLN B 1 121 ? -6.977 -0.326 9.859 1 89.62 121 GLN B N 1
ATOM 2286 C CA . GLN B 1 121 ? -6.066 0.792 9.625 1 89.62 121 GLN B CA 1
ATOM 2287 C C . GLN B 1 121 ? -4.93 0.389 8.688 1 89.62 121 GLN B C 1
ATOM 2289 O O . GLN B 1 121 ? -4.574 -0.788 8.609 1 89.62 121 GLN B O 1
ATOM 2294 N N . PRO B 1 122 ? -4.297 1.371 8 1 92.5 122 PRO B N 1
ATOM 2295 C CA . PRO B 1 122 ? -3.094 1.066 7.223 1 92.5 122 PRO B CA 1
ATOM 2296 C C . PRO B 1 122 ? -1.935 0.586 8.094 1 92.5 122 PRO B C 1
ATOM 2298 O O . PRO B 1 122 ? -1.867 0.923 9.281 1 92.5 122 PRO B O 1
ATOM 2301 N N . PRO B 1 123 ? -1.092 -0.198 7.539 1 93.44 123 PRO B N 1
ATOM 2302 C CA . PRO B 1 123 ? -0.995 -0.658 6.148 1 93.44 123 PRO B CA 1
ATOM 2303 C C . PRO B 1 123 ? -1.847 -1.896 5.879 1 93.44 123 PRO B C 1
ATOM 2305 O O . PRO B 1 123 ? -2.49 -2.42 6.793 1 93.44 123 PRO B O 1
ATOM 2308 N N . PRO B 1 124 ? -1.907 -2.361 4.52 1 96.06 124 PRO B N 1
ATOM 2309 C CA . PRO B 1 124 ? -2.658 -3.588 4.242 1 96.06 124 PRO B CA 1
ATOM 2310 C C . PRO B 1 124 ? -2.062 -4.812 4.93 1 96.06 124 PRO B C 1
ATOM 2312 O O . PRO B 1 124 ? -0.87 -4.828 5.246 1 96.06 124 PRO B O 1
ATOM 2315 N N . GLN B 1 125 ? -2.932 -5.855 5.145 1 95.69 125 GLN B N 1
ATOM 2316 C CA . GLN B 1 125 ? -2.506 -7.082 5.812 1 95.69 125 GLN B CA 1
ATOM 2317 C C . GLN B 1 125 ? -2.348 -8.227 4.812 1 95.69 125 GLN B C 1
ATOM 2319 O O . GLN B 1 125 ? -3.143 -8.352 3.879 1 95.69 125 GLN B O 1
ATOM 2324 N N . LEU B 1 126 ? -1.354 -9.039 5.062 1 96.75 126 LEU B N 1
ATOM 2325 C CA . LEU B 1 126 ? -1.182 -10.266 4.285 1 96.75 126 LEU B CA 1
ATOM 2326 C C . LEU B 1 126 ? -2.252 -11.289 4.641 1 96.75 126 LEU B C 1
ATOM 2328 O O . LEU B 1 126 ? -2.326 -11.75 5.781 1 96.75 126 LEU B O 1
ATOM 2332 N N . ILE B 1 127 ? -3.068 -11.656 3.688 1 97.44 127 ILE B N 1
ATOM 2333 C CA . ILE B 1 127 ? -4.172 -12.578 3.939 1 97.44 127 ILE B CA 1
ATOM 2334 C C . ILE B 1 127 ? -3.811 -13.969 3.422 1 97.44 127 ILE B C 1
ATOM 2336 O O . ILE B 1 127 ? -4.113 -14.977 4.07 1 97.44 127 ILE B O 1
ATOM 2340 N N . SER B 1 128 ? -3.189 -14.016 2.219 1 97.62 128 SER B N 1
ATOM 2341 C CA . SER B 1 128 ? -2.814 -15.297 1.634 1 97.62 128 SER B CA 1
ATOM 2342 C C . SER B 1 128 ? -1.413 -15.242 1.036 1 97.62 128 SER B C 1
ATOM 2344 O O . SER B 1 128 ? -0.986 -14.203 0.534 1 97.62 128 SER B O 1
ATOM 2346 N N . ASN B 1 129 ? -0.737 -16.297 1.09 1 97.75 129 ASN B N 1
ATOM 2347 C CA . ASN B 1 129 ? 0.57 -16.594 0.514 1 97.75 129 ASN B CA 1
ATOM 2348 C C . ASN B 1 129 ? 0.56 -17.922 -0.242 1 97.75 129 ASN B C 1
ATOM 2350 O O . ASN B 1 129 ? 0.42 -18.984 0.364 1 97.75 129 ASN B O 1
ATOM 2354 N N . ILE B 1 130 ? 0.69 -17.859 -1.593 1 98.38 130 ILE B N 1
ATOM 2355 C CA . ILE B 1 130 ? 0.454 -19.031 -2.424 1 98.38 130 ILE B CA 1
ATOM 2356 C C . ILE B 1 130 ? 1.649 -19.266 -3.346 1 98.38 130 ILE B C 1
ATOM 2358 O O . ILE B 1 130 ? 2.07 -18.359 -4.062 1 98.38 130 ILE B O 1
ATOM 2362 N N . THR B 1 131 ? 2.154 -20.406 -3.375 1 98.5 131 THR B N 1
ATOM 2363 C CA . THR B 1 131 ? 3.205 -20.766 -4.316 1 98.5 131 THR B CA 1
ATOM 2364 C C . THR B 1 131 ? 2.652 -21.672 -5.418 1 98.5 131 THR B C 1
ATOM 2366 O O . THR B 1 131 ? 2.043 -22.703 -5.141 1 98.5 131 THR B O 1
ATOM 2369 N N . ILE B 1 132 ? 2.895 -21.266 -6.656 1 98.31 132 ILE B N 1
ATOM 2370 C CA . ILE B 1 132 ? 2.484 -22.031 -7.82 1 98.31 132 ILE B CA 1
ATOM 2371 C C . ILE B 1 132 ? 3.688 -22.781 -8.391 1 98.31 132 ILE B C 1
ATOM 2373 O O . ILE B 1 132 ? 4.738 -22.188 -8.633 1 98.31 132 ILE B O 1
ATOM 2377 N N . THR B 1 133 ? 3.52 -24.062 -8.555 1 98.19 133 THR B N 1
ATOM 2378 C CA . THR B 1 133 ? 4.41 -24.891 -9.359 1 98.19 133 THR B CA 1
ATOM 2379 C C . THR B 1 133 ? 3.75 -25.266 -10.68 1 98.19 133 THR B C 1
ATOM 2381 O O . THR B 1 133 ? 2.586 -25.688 -10.695 1 98.19 133 THR B O 1
ATOM 2384 N N . VAL B 1 134 ? 4.488 -25.109 -11.773 1 97.94 134 VAL B N 1
ATOM 2385 C CA . VAL B 1 134 ? 3.91 -25.375 -13.086 1 97.94 134 VAL B CA 1
ATOM 2386 C C . VAL B 1 134 ? 4.543 -26.625 -13.68 1 97.94 134 VAL B C 1
ATOM 2388 O O . VAL B 1 134 ? 5.766 -26.781 -13.688 1 97.94 134 VAL B O 1
ATOM 2391 N N . ILE B 1 135 ? 3.67 -27.484 -14.18 1 95.62 135 ILE B N 1
ATOM 2392 C CA . ILE B 1 135 ? 4.16 -28.703 -14.812 1 95.62 135 ILE B CA 1
ATOM 2393 C C . ILE B 1 135 ? 3.721 -28.75 -16.266 1 95.62 135 ILE B C 1
ATOM 2395 O O . ILE B 1 135 ? 2.721 -28.125 -16.641 1 95.62 135 ILE B O 1
ATOM 2399 N N . ASP B 1 136 ? 4.59 -29.266 -17.281 1 87.75 136 ASP B N 1
ATOM 2400 C CA . ASP B 1 136 ? 4.293 -29.375 -18.703 1 87.75 136 ASP B CA 1
ATOM 2401 C C . ASP B 1 136 ? 3.223 -30.422 -18.953 1 87.75 136 ASP B C 1
ATOM 2403 O O . ASP B 1 136 ? 3.111 -31.406 -18.219 1 87.75 136 ASP B O 1
ATOM 2407 N N . SER B 1 137 ? 2.326 -30.141 -19.891 1 75.94 137 SER B N 1
ATOM 2408 C CA . SER B 1 137 ? 1.319 -31.109 -20.297 1 75.94 137 SER B CA 1
ATOM 2409 C C . SER B 1 137 ? 1.967 -32.375 -20.859 1 75.94 137 SER B C 1
ATOM 2411 O O . SER B 1 137 ? 1.403 -33.469 -20.781 1 75.94 137 SER B O 1
ATOM 2413 N N . GLY B 1 138 ? 2.953 -32.188 -21.828 1 59.56 138 GLY B N 1
ATOM 2414 C CA . GLY B 1 138 ? 3.461 -33.344 -22.562 1 59.56 138 GLY B CA 1
ATOM 2415 C C . GLY B 1 138 ? 4.164 -34.375 -21.672 1 59.56 138 GLY B C 1
ATOM 2416 O O . GLY B 1 138 ? 4.727 -35.344 -22.172 1 59.56 138 GLY B O 1
ATOM 2417 N N . GLY B 1 139 ? 4.754 -33.969 -20.688 1 48.06 139 GLY B N 1
ATOM 2418 C CA . GLY B 1 139 ? 5.551 -35.094 -20.203 1 48.06 139 GLY B CA 1
ATOM 2419 C C . GLY B 1 139 ? 4.73 -36.312 -19.922 1 48.06 139 GLY B C 1
ATOM 2420 O O . GLY B 1 139 ? 4.035 -36.406 -18.906 1 48.06 139 GLY B O 1
ATOM 2421 N N . GLU B 1 140 ? 3.957 -36.688 -20.906 1 45.16 140 GLU B N 1
ATOM 2422 C CA . GLU B 1 140 ? 3.574 -38.094 -20.844 1 45.16 140 GLU B CA 1
ATOM 2423 C C . GLU B 1 140 ? 4.566 -38.906 -20.016 1 45.16 140 GLU B C 1
ATOM 2425 O O . GLU B 1 140 ? 5.773 -38.656 -20.062 1 45.16 140 GLU B O 1
ATOM 2430 N N . ALA B 1 141 ? 4.094 -39.469 -18.953 1 44.09 141 ALA B N 1
ATOM 2431 C CA . ALA B 1 141 ? 4.797 -40.562 -18.312 1 44.09 141 ALA B CA 1
ATOM 2432 C C . ALA B 1 141 ? 5.613 -41.375 -19.312 1 44.09 141 ALA B C 1
ATOM 2434 O O . ALA B 1 141 ? 5.066 -41.906 -20.281 1 44.09 141 ALA B O 1
ATOM 2435 N N . GLY B 1 142 ? 6.723 -41 -19.891 1 40.16 142 GLY B N 1
ATOM 2436 C CA . GLY B 1 142 ? 7.457 -42.094 -20.516 1 40.16 142 GLY B CA 1
ATOM 2437 C C . GLY B 1 142 ? 7.109 -43.438 -19.922 1 40.16 142 GLY B C 1
ATOM 2438 O O . GLY B 1 142 ? 6.941 -43.562 -18.719 1 40.16 142 GLY B O 1
ATOM 2439 N N . ASP B 1 143 ? 6.402 -44.219 -20.719 1 37.25 143 ASP B N 1
ATOM 2440 C CA . ASP B 1 143 ? 6.273 -45.656 -20.5 1 37.25 143 ASP B CA 1
ATOM 2441 C C . ASP B 1 143 ? 7.555 -46.25 -19.906 1 37.25 143 ASP B C 1
ATOM 2443 O O . ASP B 1 143 ? 8.578 -46.344 -20.594 1 37.25 143 ASP B O 1
ATOM 2447 N N . ILE B 1 144 ? 7.938 -45.812 -18.719 1 37.72 144 ILE B N 1
ATOM 2448 C CA . ILE B 1 144 ? 8.883 -46.719 -18.062 1 37.72 144 ILE B CA 1
ATOM 2449 C C . ILE B 1 144 ? 8.531 -48.188 -18.422 1 37.72 144 ILE B C 1
ATOM 2451 O O . ILE B 1 144 ? 7.449 -48.656 -18.094 1 37.72 144 ILE B O 1
ATOM 2455 N N . SER B 1 145 ? 8.914 -48.594 -19.656 1 35.28 145 SER B N 1
ATOM 2456 C CA . SER B 1 145 ? 9.078 -50.031 -19.875 1 35.28 145 SER B CA 1
ATOM 2457 C C . SER B 1 145 ? 9.625 -50.719 -18.625 1 35.28 145 SER B C 1
ATOM 2459 O O . SER B 1 145 ? 10.586 -50.25 -18.016 1 35.28 145 SER B O 1
ATOM 2461 N N . ASP B 1 146 ? 8.812 -51.469 -17.938 1 35.19 146 ASP B N 1
ATOM 2462 C CA . ASP B 1 146 ? 8.938 -52.406 -16.844 1 35.19 146 ASP B CA 1
ATOM 2463 C C . ASP B 1 146 ? 10.227 -53.219 -16.969 1 35.19 146 ASP B C 1
ATOM 2465 O O . ASP B 1 146 ? 10.188 -54.438 -17.219 1 35.19 146 ASP B O 1
ATOM 2469 N N . GLY B 1 147 ? 11.219 -52.875 -17.875 1 33.69 147 GLY B N 1
ATOM 2470 C CA . GLY B 1 147 ? 12.219 -53.906 -17.734 1 33.69 147 GLY B CA 1
ATOM 2471 C C . GLY B 1 147 ? 12.695 -54.094 -16.297 1 33.69 147 GLY B C 1
ATOM 2472 O O . GLY B 1 147 ? 13.016 -53.125 -15.625 1 33.69 147 GLY B O 1
ATOM 2473 N N . GLY B 1 148 ? 12.203 -55.094 -15.57 1 32.12 148 GLY B N 1
ATOM 2474 C CA . GLY B 1 148 ? 12.25 -55.688 -14.258 1 32.12 148 GLY B CA 1
ATOM 2475 C C . GLY B 1 148 ? 13.656 -55.812 -13.703 1 32.12 148 GLY B C 1
ATOM 2476 O O . GLY B 1 148 ? 13.883 -56.531 -12.719 1 32.12 148 GLY B O 1
ATOM 2477 N N . ASP B 1 149 ? 14.75 -55.375 -14.344 1 32.47 149 ASP B N 1
ATOM 2478 C CA . ASP B 1 149 ? 15.812 -56.062 -13.617 1 32.47 149 ASP B CA 1
ATOM 2479 C C . ASP B 1 149 ? 15.805 -55.688 -12.141 1 32.47 149 ASP B C 1
ATOM 2481 O O . ASP B 1 149 ? 15.672 -54.531 -11.789 1 32.47 149 ASP B O 1
ATOM 2485 N N . LYS B 1 150 ? 15.555 -56.688 -11.242 1 30.3 150 LYS B N 1
ATOM 2486 C CA . LYS B 1 150 ? 15.398 -57 -9.82 1 30.3 150 LYS B CA 1
ATOM 2487 C C . LYS B 1 150 ? 16.594 -56.469 -9.023 1 30.3 150 LYS B C 1
ATOM 2489 O O . LYS B 1 150 ? 16.75 -56.812 -7.844 1 30.3 150 LYS B O 1
ATOM 2494 N N . ASP B 1 151 ? 17.547 -55.781 -9.602 1 31.17 151 ASP B N 1
ATOM 2495 C CA . ASP B 1 151 ? 18.656 -55.875 -8.656 1 31.17 151 ASP B CA 1
ATOM 2496 C C . ASP B 1 151 ? 18.281 -55.281 -7.309 1 31.17 151 ASP B C 1
ATOM 2498 O O . ASP B 1 151 ? 17.641 -54.219 -7.254 1 31.17 151 ASP B O 1
ATOM 2502 N N . GLY B 1 152 ? 18.25 -56.062 -6.223 1 28.72 152 GLY B N 1
ATOM 2503 C CA . GLY B 1 152 ? 17.969 -56.156 -4.797 1 28.72 152 GLY B CA 1
ATOM 2504 C C . GLY B 1 152 ? 18.672 -55.094 -3.982 1 28.72 152 GLY B C 1
ATOM 2505 O O . GLY B 1 152 ? 18.797 -55.219 -2.762 1 28.72 152 GLY B O 1
ATOM 2506 N N . ARG B 1 153 ? 19.375 -54.188 -4.543 1 24.77 153 ARG B N 1
ATOM 2507 C CA . ARG B 1 153 ? 20.344 -53.719 -3.543 1 24.77 153 ARG B CA 1
ATOM 2508 C C . ARG B 1 153 ? 19.625 -53.062 -2.363 1 24.77 153 ARG B C 1
ATOM 2510 O O . ARG B 1 153 ? 18.844 -52.125 -2.541 1 24.77 153 ARG B O 1
ATOM 2517 N N . LEU B 1 154 ? 19.609 -53.75 -1.251 1 27.48 154 LEU B N 1
ATOM 2518 C CA . LEU B 1 154 ? 19.141 -53.594 0.123 1 27.48 154 LEU B CA 1
ATOM 2519 C C . LEU B 1 154 ? 19.531 -52.25 0.693 1 27.48 154 LEU B C 1
ATOM 2521 O O . LEU B 1 154 ? 18.719 -51.562 1.33 1 27.48 154 LEU B O 1
ATOM 2525 N N . ARG B 1 155 ? 20.578 -51.625 0.451 1 26.86 155 ARG B N 1
ATOM 2526 C CA . ARG B 1 155 ? 21.391 -51.469 1.654 1 26.86 155 ARG B CA 1
ATOM 2527 C C . ARG B 1 155 ? 20.688 -50.531 2.645 1 26.86 155 ARG B C 1
ATOM 2529 O O . ARG B 1 155 ? 19.812 -49.75 2.264 1 26.86 155 ARG B O 1
ATOM 2536 N N . LEU B 1 156 ? 21.453 -49.969 3.49 1 27.53 156 LEU B N 1
ATOM 2537 C CA . LEU B 1 156 ? 21.594 -49.75 4.926 1 27.53 156 LEU B CA 1
ATOM 2538 C C . LEU B 1 156 ? 20.875 -48.469 5.348 1 27.53 156 LEU B C 1
ATOM 2540 O O . LEU B 1 156 ? 21.125 -47.406 4.789 1 27.53 156 LEU B O 1
ATOM 2544 N N . LEU B 1 157 ? 19.594 -48.688 5.797 1 24.22 157 LEU B N 1
ATOM 2545 C CA . LEU B 1 157 ? 18.719 -47.844 6.586 1 24.22 157 LEU B CA 1
ATOM 2546 C C . LEU B 1 157 ? 19.469 -47.188 7.742 1 24.22 157 LEU B C 1
ATOM 2548 O O . LEU B 1 157 ? 20.219 -47.844 8.461 1 24.22 157 LEU B O 1
ATOM 2552 N N . VAL B 1 158 ? 19.734 -45.875 7.703 1 28.45 158 VAL B N 1
ATOM 2553 C CA . VAL B 1 158 ? 20.359 -45 8.672 1 28.45 158 VAL B CA 1
ATOM 2554 C C . VAL B 1 158 ? 19.625 -45.094 10.016 1 28.45 158 VAL B C 1
ATOM 2556 O O . VAL B 1 158 ? 18.469 -44.688 10.133 1 28.45 158 VAL B O 1
ATOM 2559 N N . PHE B 1 159 ? 19.672 -46.312 10.75 1 29.2 159 PHE B N 1
ATOM 2560 C CA . PHE B 1 159 ? 19 -46.344 12.047 1 29.2 159 PHE B CA 1
ATOM 2561 C C . PHE B 1 159 ? 19.547 -45.219 12.945 1 29.2 159 PHE B C 1
ATOM 2563 O O . PHE B 1 159 ? 20.766 -45.125 13.156 1 29.2 159 PHE B O 1
ATOM 2570 N N . MET B 1 160 ? 18.953 -44.125 12.984 1 27.84 160 MET B N 1
ATOM 2571 C CA . MET B 1 160 ? 19.188 -43.062 13.961 1 27.84 160 MET B CA 1
ATOM 2572 C C . MET B 1 160 ? 19.219 -43.625 15.375 1 27.84 160 MET B C 1
ATOM 2574 O O . MET B 1 160 ? 18.234 -44.219 15.828 1 27.84 160 MET B O 1
ATOM 2578 N N . THR B 1 161 ? 20.391 -44.156 15.922 1 31.12 161 THR B N 1
ATOM 2579 C CA . THR B 1 161 ? 20.797 -44.625 17.234 1 31.12 161 THR B CA 1
ATOM 2580 C C . THR B 1 161 ? 20.281 -43.688 18.328 1 31.12 161 THR B C 1
ATOM 2582 O O . THR B 1 161 ? 20.344 -42.469 18.188 1 31.12 161 THR B O 1
ATOM 2585 N N . LEU B 1 162 ? 19.297 -44.219 19.125 1 30.86 162 LEU B N 1
ATOM 2586 C CA . LEU B 1 162 ? 18.656 -43.812 20.359 1 30.86 162 LEU B CA 1
ATOM 2587 C C . LEU B 1 162 ? 19.703 -43.531 21.438 1 30.86 162 LEU B C 1
ATOM 2589 O O . LEU B 1 162 ? 20.453 -44.406 21.844 1 30.86 162 LEU B O 1
ATOM 2593 N N . VAL B 1 163 ? 20.406 -42.375 21.469 1 30.55 163 VAL B N 1
ATOM 2594 C CA . VAL B 1 163 ? 21.422 -42 22.453 1 30.55 163 VAL B CA 1
ATOM 2595 C C . VAL B 1 163 ? 20.797 -42.031 23.859 1 30.55 163 VAL B C 1
ATOM 2597 O O . VAL B 1 163 ? 19.891 -41.25 24.156 1 30.55 163 VAL B O 1
ATOM 2600 N N . VAL B 1 164 ? 20.703 -43.281 24.547 1 36.16 164 VAL B N 1
ATOM 2601 C CA . VAL B 1 164 ? 20.375 -43.562 25.953 1 36.16 164 VAL B CA 1
ATOM 2602 C C . VAL B 1 164 ? 21.359 -42.812 26.859 1 36.16 164 VAL B C 1
ATOM 2604 O O . VAL B 1 164 ? 22.562 -43.094 26.844 1 36.16 164 VAL B O 1
ATOM 2607 N N . VAL B 1 165 ? 21.203 -41.531 27.172 1 33 165 VAL B N 1
ATOM 2608 C CA . VAL B 1 165 ? 22.047 -40.781 28.109 1 33 165 VAL B CA 1
ATOM 2609 C C . VAL B 1 165 ? 21.953 -41.406 29.5 1 33 165 VAL B C 1
ATOM 2611 O O . VAL B 1 165 ? 20.875 -41.438 30.094 1 33 165 VAL B O 1
ATOM 2614 N N . GLY B 1 166 ? 22.766 -42.531 29.922 1 33.06 166 GLY B N 1
ATOM 2615 C CA . GLY B 1 166 ? 23.078 -43.156 31.188 1 33.06 166 GLY B CA 1
ATOM 2616 C C . GLY B 1 166 ? 23.484 -42.156 32.25 1 33.06 166 GLY B C 1
ATOM 2617 O O . GLY B 1 166 ? 24.531 -41.531 32.156 1 33.06 166 GLY B O 1
ATOM 2618 N N . VAL B 1 167 ? 22.562 -41.312 32.781 1 29.89 167 VAL B N 1
ATOM 2619 C CA . VAL B 1 167 ? 23.031 -40.594 33.969 1 29.89 167 VAL B CA 1
ATOM 2620 C C . VAL B 1 167 ? 23.344 -41.594 35.094 1 29.89 167 VAL B C 1
ATOM 2622 O O . VAL B 1 167 ? 22.469 -42.375 35.5 1 29.89 167 VAL B O 1
ATOM 2625 N N . VAL B 1 168 ? 24.609 -42.062 35.156 1 30.5 168 VAL B N 1
ATOM 2626 C CA . VAL B 1 168 ? 25.297 -42.781 36.25 1 30.5 168 VAL B CA 1
ATOM 2627 C C . VAL B 1 168 ? 25.078 -42.031 37.562 1 30.5 168 VAL B C 1
ATOM 2629 O O . VAL B 1 168 ? 25.438 -40.844 37.688 1 30.5 168 VAL B O 1
ATOM 2632 N N . PHE B 1 169 ? 23.891 -42.438 38.281 1 28.02 169 PHE B N 1
ATOM 2633 C CA . PHE B 1 169 ? 23.922 -42.344 39.719 1 28.02 169 PHE B CA 1
ATOM 2634 C C . PHE B 1 169 ? 24.75 -43.469 40.312 1 28.02 169 PHE B C 1
ATOM 2636 O O . PHE B 1 169 ? 24.734 -44.594 39.781 1 28.02 169 PHE B O 1
#

Nearest PDB structures (foldseek):
  8aom-assembly1_A  TM=8.479E-01  e=9.140E-09  Homo sapiens
  6x4t-assembly1_A  TM=8.544E-01  e=1.161E-08  Homo sapiens
  6nnv-assembly4_D  TM=8.280E-01  e=1.475E-08  Homo sapiens
  6x4t-assembly2_C  TM=8.550E-01  e=1.389E-08  Homo sapiens
  7yds-assembly1_A  TM=7.973E-01  e=9.140E-09  Homo sapiens

Organism: Channa argus (NCBI:txid215402)

Sequence (338 aa):
MMSSSKWTFCVCLLTCLLNWSVSEDHQQITVKTGDDVTLQCLDHRGGDIKLLEWMKQDLEEDVFVFRHGNMSKDLQHPSFINRVELKDPEMKDGDVSLILKNVTVNDAGTYECYVRKSNTQPPPQLISNITITVIDSGGEAGDISDGGDKDGRLRLLVFMTLVVVGVVFMMSSSKWTFCVCLLTCLLNWSVSEDHQQITVKTGDDVTLQCLDHRGGDIKLLEWMKQDLEEDVFVFRHGNMSKDLQHPSFINRVELKDPEMKDGDVSLILKNVTVNDAGTYECYVRKSNTQPPPQLISNITITVIDSGGEAGDISDGGDKDGRLRLLVFMTLVVVGVVF